Protein AF-A0A2E1I455-F1 (afdb_monomer_lite)

Foldseek 3Di:
DVVVLVVLLVVCCVVDLVPLAQEAEDADLLDNNVVSNLVSNCVSPVNRAYEYEPQFFDFADRQSLADDDVSHQAYEYFFQLVLVLCVPPRVDDSNRYHHDAHPVDADDALVVQFQEEEQDQDCPDLVLQLVLVLLVLVPADFQPAEHHDYDYDPVCPPPPSSVVSVVSVVVSCVVSVRNYDPPDDSQEYEYEEAGTRSNVVNQLNNRKYWYQYPDPPRRDHDCVSRVQWDWDDPTVRIIIIHGNDHSHRGHHHNDDPVCVVPPVVVSVDD

pLDDT: mean 92.88, std 6.18, range [45.78, 98.38]

Sequence (270 aa):
MYVYTQEIRNILYLLFQDIKIENLILNYEGIPFQHGIIKEVKKINYKTKVFCYLHCAGWPLQLDLIYRLNLIDKLIVSGKDQKNILKKFLNWPSKKISVIPSLRFQKSSIKDYGGFIFVPYEITSFKKYLNRFDIFLNTVANRSINNFKLRIHPLNKDSNKHKEFADELKKKIKFHKEKFSKKLKKNCSVIFGSATGVSIQTLEYGVKIYHIPDNENIDVFSDKIWPNINVKKNITGVYEYCVKKRGQMFKETSSKNNFEKYLLPLTSAH

Secondary structure (DSSP, 8-state):
-HHHHHHHHHHHHHHHTTS---EEEEE----HHHHHHHHHHHHH-TT-EEEEE--SPP-S--GGG----S--SEEEES-HHHHHHHHHHS---GGGEEE---SS-B---HHHHTTEEE--SS-S-HHHHHHHHHHHHHHSPTT-EEPPEEE--GGGTT-HHHHHHHHHHHHHHHHTGGGEESSS-S-EEEEESS--HHHHHHHHTT-EEEEE-S-TTTSS--TTT-TTEEEEEEETTEEEEEESSTTSS---BS-S-HHHHHTGGGTS--

Structure (mmCIF, N/CA/C/O backbone):
data_AF-A0A2E1I455-F1
#
_entry.id   AF-A0A2E1I455-F1
#
loop_
_atom_site.group_PDB
_atom_site.id
_atom_site.type_symbol
_atom_site.label_atom_id
_atom_site.label_alt_id
_atom_site.label_comp_id
_atom_site.label_asym_id
_atom_site.label_entity_id
_atom_site.label_seq_id
_atom_site.pdbx_PDB_ins_code
_atom_site.Cartn_x
_atom_site.Cartn_y
_atom_site.Cartn_z
_atom_site.occupancy
_atom_site.B_iso_or_equiv
_atom_site.auth_seq_id
_atom_site.auth_comp_id
_atom_site.auth_asym_id
_atom_site.auth_atom_id
_atom_site.pdbx_PDB_model_num
ATOM 1 N N . MET A 1 1 ? 6.994 9.869 20.147 1.00 61.06 1 MET A N 1
ATOM 2 C CA . MET A 1 1 ? 5.700 9.214 19.823 1.00 61.06 1 MET A CA 1
ATOM 3 C C . MET A 1 1 ? 4.818 8.983 21.058 1.00 61.06 1 MET A C 1
ATOM 5 O O . MET A 1 1 ? 3.622 9.241 20.974 1.00 61.06 1 MET A O 1
ATOM 9 N N . TYR A 1 2 ? 5.374 8.554 22.204 1.00 70.31 2 TYR A N 1
ATOM 10 C CA . TYR A 1 2 ? 4.614 8.413 23.461 1.00 70.31 2 TYR A CA 1
ATOM 11 C C . TYR A 1 2 ? 4.066 9.751 23.988 1.00 70.31 2 TYR A C 1
ATOM 13 O O . TYR A 1 2 ? 2.877 9.837 24.271 1.00 70.31 2 TYR A O 1
ATOM 21 N N . VAL A 1 3 ? 4.897 10.804 24.003 1.00 80.06 3 VAL A N 1
ATOM 22 C CA . VAL A 1 3 ? 4.506 12.165 24.430 1.00 80.06 3 VAL A CA 1
ATOM 23 C C . VAL A 1 3 ? 3.286 12.663 23.651 1.00 80.06 3 VAL A C 1
ATOM 25 O O . VAL A 1 3 ? 2.247 12.914 24.246 1.00 80.06 3 VAL A O 1
ATOM 28 N N . TYR A 1 4 ? 3.353 12.636 22.317 1.00 84.44 4 TYR A N 1
ATOM 29 C CA . TYR A 1 4 ? 2.231 13.029 21.458 1.00 84.44 4 TYR A CA 1
ATOM 30 C C . TYR A 1 4 ? 0.955 12.207 21.705 1.00 84.44 4 TYR A C 1
ATOM 32 O O . TYR A 1 4 ? -0.152 12.733 21.710 1.00 84.44 4 TYR A O 1
ATOM 40 N N . THR A 1 5 ? 1.090 10.897 21.943 1.00 88.19 5 THR A N 1
ATOM 41 C CA . THR A 1 5 ? -0.071 10.050 22.266 1.00 88.19 5 THR A CA 1
ATOM 42 C C . THR A 1 5 ? -0.706 10.467 23.592 1.00 88.19 5 THR A C 1
ATOM 44 O O . THR A 1 5 ? -1.930 10.478 23.700 1.00 88.19 5 THR A O 1
ATOM 47 N N . GLN A 1 6 ? 0.105 10.812 24.594 1.00 89.50 6 GLN A N 1
ATOM 48 C CA . GLN A 1 6 ? -0.387 11.261 25.891 1.00 89.50 6 GLN A CA 1
ATOM 49 C C . GLN A 1 6 ? -1.051 12.639 25.802 1.00 89.50 6 GLN A C 1
ATOM 51 O O . GLN A 1 6 ? -2.130 12.823 26.357 1.00 89.50 6 GLN A O 1
ATOM 56 N N . GLU A 1 7 ? -0.462 13.571 25.055 1.00 90.56 7 GLU A N 1
ATOM 57 C CA . GLU A 1 7 ? -1.033 14.899 24.808 1.00 90.56 7 GLU A CA 1
ATOM 58 C C . GLU A 1 7 ? -2.399 14.805 24.123 1.00 90.56 7 GLU A C 1
ATOM 60 O O . GLU A 1 7 ? -3.373 15.368 24.615 1.00 90.56 7 GLU A O 1
ATOM 65 N N . ILE A 1 8 ? -2.510 14.016 23.047 1.00 90.19 8 ILE A N 1
ATOM 66 C CA . ILE A 1 8 ? -3.782 13.810 22.341 1.00 90.19 8 ILE A CA 1
ATOM 67 C C . ILE A 1 8 ? -4.841 13.189 23.258 1.00 90.19 8 ILE A C 1
ATOM 69 O O . ILE A 1 8 ? -6.003 13.590 23.210 1.00 90.19 8 ILE A O 1
ATOM 73 N N . ARG A 1 9 ? -4.461 12.230 24.112 1.00 91.75 9 ARG A N 1
ATOM 74 C CA . ARG A 1 9 ? -5.389 11.640 25.091 1.00 91.75 9 ARG A CA 1
ATOM 75 C C . ARG A 1 9 ? -5.872 12.669 26.106 1.00 91.75 9 ARG A C 1
ATOM 77 O O . ARG A 1 9 ? -7.067 12.713 26.374 1.00 91.75 9 ARG A O 1
ATOM 84 N N . ASN A 1 10 ? -4.972 13.500 26.630 1.00 90.88 10 ASN A N 1
ATOM 85 C CA . ASN A 1 10 ? -5.326 14.552 27.580 1.00 90.88 10 ASN A CA 1
ATOM 86 C C . ASN A 1 10 ? -6.282 15.569 26.940 1.00 90.88 10 ASN A C 1
ATOM 88 O O . ASN A 1 10 ? -7.310 15.886 27.529 1.00 90.88 10 ASN A O 1
ATOM 92 N N . ILE A 1 11 ? -5.989 16.020 25.716 1.00 91.50 11 ILE A N 1
ATOM 93 C CA . ILE A 1 11 ? -6.854 16.942 24.965 1.00 91.50 11 ILE A CA 1
ATOM 94 C C . ILE A 1 11 ? -8.238 16.321 24.743 1.00 91.50 11 ILE A C 1
ATOM 96 O O . ILE A 1 11 ? -9.247 16.962 25.015 1.00 91.50 11 ILE A O 1
ATOM 100 N N . LEU A 1 12 ? -8.304 15.064 24.294 1.00 91.25 12 LEU A N 1
ATOM 101 C CA . LEU A 1 12 ? -9.581 14.376 24.089 1.00 91.25 12 LEU A CA 1
ATOM 102 C C . LEU A 1 12 ? -10.389 14.239 25.374 1.00 91.25 12 LEU A C 1
ATOM 104 O O . LEU A 1 12 ? -11.594 14.460 25.353 1.00 91.25 12 LEU A O 1
ATOM 108 N N . TYR A 1 13 ? -9.740 13.878 26.478 1.00 91.00 13 TYR A N 1
ATOM 109 C CA . TYR A 1 13 ? -10.414 13.777 27.763 1.00 91.00 13 TYR A CA 1
ATOM 110 C C . TYR A 1 13 ? -10.998 15.132 28.176 1.00 91.00 13 TYR A C 1
ATOM 112 O O . TYR A 1 13 ? -12.189 15.218 28.439 1.00 91.00 13 TYR A O 1
ATOM 120 N N . LEU A 1 14 ? -10.205 16.205 28.138 1.00 93.12 14 LEU A N 1
ATOM 121 C CA . LEU A 1 14 ? -10.671 17.543 28.515 1.00 93.12 14 LEU A CA 1
ATOM 122 C C . LEU A 1 14 ? -11.835 18.037 27.646 1.00 93.12 14 LEU A C 1
ATOM 124 O O . LEU A 1 14 ? -12.753 18.664 28.162 1.00 93.12 14 LEU A O 1
ATOM 128 N N . LEU A 1 15 ? -11.809 17.747 26.342 1.00 91.50 15 LEU A N 1
ATOM 129 C CA . LEU A 1 15 ? -12.847 18.191 25.409 1.00 91.50 15 LEU A CA 1
ATOM 130 C C . LEU A 1 15 ? -14.135 17.362 25.480 1.00 91.50 15 LEU A C 1
ATOM 132 O O . LEU A 1 15 ? -15.203 17.885 25.175 1.00 91.50 15 LEU A O 1
ATOM 136 N N . PHE A 1 16 ? -14.042 16.074 25.823 1.00 90.00 16 PHE A N 1
ATOM 137 C CA . PHE A 1 16 ? -15.151 15.129 25.655 1.00 90.00 16 PHE A CA 1
ATOM 138 C C . PHE A 1 16 ? -15.522 14.343 26.918 1.00 90.00 16 PHE A C 1
ATOM 140 O O . PHE A 1 16 ? -16.394 13.484 26.827 1.00 90.00 16 PHE A O 1
ATOM 147 N N . GLN A 1 17 ? -14.916 14.605 28.084 1.00 91.19 17 GLN A N 1
ATOM 148 C CA . GLN A 1 17 ? -15.218 13.877 29.331 1.00 91.19 17 GLN A CA 1
ATOM 149 C C . GLN A 1 17 ? -16.707 13.908 29.702 1.00 91.19 17 GLN A C 1
ATOM 151 O O . GLN A 1 17 ? -17.233 12.900 30.165 1.00 91.19 17 GLN A O 1
ATOM 156 N N . ASP A 1 18 ? -17.392 15.017 29.415 1.00 91.94 18 ASP A N 1
ATOM 157 C CA . ASP A 1 18 ? -18.812 15.206 29.729 1.00 91.94 18 ASP A CA 1
ATOM 158 C C . A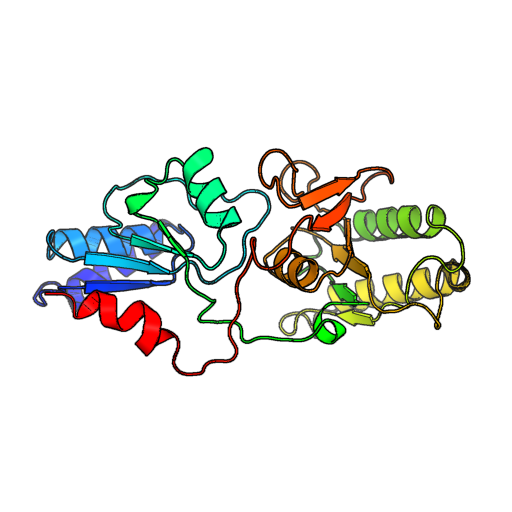SP A 1 18 ? -19.735 14.862 28.545 1.00 91.94 18 ASP A C 1
ATOM 160 O O . ASP A 1 18 ? -20.958 14.976 28.636 1.00 91.94 18 ASP A O 1
ATOM 164 N N . ILE A 1 19 ? -19.168 14.423 27.413 1.00 90.88 19 ILE A N 1
ATOM 165 C CA . ILE A 1 19 ? -19.917 14.059 26.209 1.00 90.88 19 ILE A CA 1
ATOM 166 C C . ILE A 1 19 ? -19.953 12.541 26.074 1.00 90.88 19 ILE A C 1
ATOM 168 O O . ILE A 1 19 ? -18.945 11.865 25.852 1.00 90.88 19 ILE A O 1
ATOM 172 N N . LYS A 1 20 ? -21.164 11.986 26.094 1.00 89.19 20 LYS A N 1
ATOM 173 C CA . LYS A 1 20 ? -21.379 10.572 25.794 1.00 89.19 20 LYS A CA 1
ATOM 174 C C . LYS A 1 20 ? -21.268 10.322 24.288 1.00 89.19 20 LYS A C 1
ATOM 176 O O . LYS A 1 20 ? -22.249 10.384 23.555 1.00 89.19 20 LYS A O 1
ATOM 181 N N . ILE A 1 21 ? -20.065 9.991 23.832 1.00 91.75 21 ILE A N 1
ATOM 182 C CA . ILE A 1 21 ? -19.825 9.563 22.450 1.00 91.75 21 ILE A CA 1
ATOM 183 C C . ILE A 1 21 ? -20.469 8.184 22.248 1.00 91.75 21 ILE A C 1
ATOM 185 O O . ILE A 1 21 ? -20.144 7.235 22.955 1.00 91.75 21 ILE A O 1
ATOM 189 N N . GLU A 1 22 ? -21.397 8.048 21.302 1.00 93.75 22 GLU A N 1
ATOM 190 C CA . GLU A 1 22 ? -22.027 6.752 20.995 1.00 93.75 22 GLU A CA 1
ATOM 191 C C . GLU A 1 22 ? -21.267 5.981 19.918 1.00 93.75 22 GLU A C 1
ATOM 193 O O . GLU A 1 22 ? -21.122 4.761 19.999 1.00 93.75 22 GLU A O 1
ATOM 198 N N . ASN A 1 23 ? -20.723 6.704 18.938 1.00 95.25 23 ASN A N 1
ATOM 199 C CA . ASN A 1 23 ? -20.006 6.150 17.802 1.00 95.25 23 ASN A CA 1
ATOM 200 C C . ASN A 1 23 ? -18.727 6.952 17.539 1.00 95.25 23 ASN A C 1
ATOM 202 O O . ASN A 1 23 ? -18.754 8.178 17.483 1.00 95.25 23 ASN A O 1
ATOM 206 N N . LEU A 1 24 ? -17.617 6.253 17.316 1.00 95.00 24 LEU A N 1
ATOM 207 C CA . LEU A 1 24 ? -16.344 6.814 16.878 1.00 95.00 24 LEU A CA 1
ATOM 208 C C . LEU A 1 24 ? -15.991 6.232 15.509 1.00 95.00 24 LEU A C 1
ATOM 210 O O . LEU A 1 24 ? -15.763 5.027 15.386 1.00 95.00 24 LEU A O 1
ATOM 214 N N . ILE A 1 25 ? -15.889 7.093 14.497 1.00 95.62 25 ILE A N 1
ATOM 215 C CA . ILE A 1 25 ? -15.331 6.745 13.186 1.00 95.62 25 ILE A CA 1
ATOM 216 C C . ILE A 1 25 ? -13.953 7.391 13.065 1.00 95.62 25 ILE A C 1
ATOM 218 O O . ILE A 1 25 ? -13.814 8.592 13.283 1.00 95.62 25 ILE A O 1
ATOM 222 N N . LEU A 1 26 ? -12.937 6.616 12.682 1.00 93.94 26 LEU A N 1
ATOM 223 C CA . LEU A 1 26 ? -11.594 7.144 12.445 1.00 93.94 26 LEU A CA 1
ATOM 224 C C . LEU A 1 26 ? -10.929 6.535 11.212 1.00 93.94 26 LEU A C 1
ATOM 226 O O . LEU A 1 26 ? -11.079 5.344 10.932 1.00 93.94 26 LEU A O 1
ATOM 230 N N . ASN A 1 27 ? -10.113 7.337 10.525 1.00 93.69 27 ASN A N 1
ATOM 231 C CA . ASN A 1 27 ? -9.069 6.791 9.662 1.00 93.69 27 ASN A CA 1
ATOM 232 C C . ASN A 1 27 ? -8.071 6.026 10.538 1.00 93.69 27 ASN A C 1
ATOM 234 O O . ASN A 1 27 ? -7.637 6.540 11.569 1.00 93.69 27 ASN A O 1
ATOM 238 N N . TYR A 1 28 ? -7.723 4.807 10.136 1.00 94.00 28 TYR A N 1
ATOM 239 C CA . TYR A 1 28 ? -6.949 3.886 10.958 1.00 94.00 28 TYR A CA 1
ATOM 240 C C . TYR A 1 28 ? -5.799 3.259 10.176 1.00 94.00 28 TYR A C 1
ATOM 242 O O . TYR A 1 28 ? -6.018 2.611 9.158 1.00 94.00 28 TYR A O 1
ATOM 250 N N . GLU A 1 29 ? -4.590 3.413 10.704 1.00 92.12 29 GLU A N 1
ATOM 251 C CA . GLU A 1 29 ? -3.346 2.815 10.204 1.00 92.12 29 GLU A CA 1
ATOM 252 C C . GLU A 1 29 ? -2.603 2.033 11.299 1.00 92.12 29 GLU A C 1
ATOM 254 O O . GLU A 1 29 ? -1.519 1.516 11.061 1.00 92.12 29 GLU A O 1
ATOM 259 N N . GLY A 1 30 ? -3.185 1.911 12.500 1.00 90.81 30 GLY A N 1
ATOM 260 C CA . GLY A 1 30 ? -2.570 1.179 13.615 1.00 90.81 30 GLY A CA 1
ATOM 261 C C . GLY A 1 30 ? -1.464 1.948 14.340 1.00 90.81 30 GLY A C 1
ATOM 262 O O . GLY A 1 30 ? -0.684 1.368 15.092 1.00 90.81 30 GLY A O 1
ATOM 263 N N . ILE A 1 31 ? -1.394 3.266 14.146 1.00 91.00 31 ILE A N 1
ATOM 264 C CA . ILE A 1 31 ? -0.388 4.113 14.794 1.00 91.00 31 ILE A CA 1
ATOM 265 C C . ILE A 1 31 ? -0.757 4.420 16.259 1.00 91.00 31 ILE A C 1
ATOM 267 O O . ILE A 1 31 ? -1.944 4.495 16.600 1.00 91.00 31 ILE A O 1
ATOM 271 N N . PRO A 1 32 ? 0.228 4.633 17.157 1.00 90.50 32 PRO A N 1
ATOM 272 C CA . PRO A 1 32 ? -0.019 4.679 18.602 1.00 90.50 32 PRO A CA 1
ATOM 273 C C . PRO A 1 32 ? -1.051 5.701 19.076 1.00 90.50 32 PRO A C 1
ATOM 275 O O . PRO A 1 32 ? -1.853 5.377 19.953 1.00 90.50 32 PRO A O 1
ATOM 278 N N . PHE A 1 33 ? -1.099 6.900 18.486 1.00 90.88 33 PHE A N 1
ATOM 279 C CA . PHE A 1 33 ? -2.070 7.897 18.930 1.00 90.88 33 PHE A CA 1
ATOM 280 C C . PHE A 1 33 ? -3.507 7.458 18.630 1.00 90.88 33 PHE A C 1
ATOM 282 O O . PHE A 1 33 ? -4.358 7.633 19.489 1.00 90.88 33 PHE A O 1
ATOM 289 N N . GLN A 1 34 ? -3.780 6.796 17.497 1.00 93.00 34 GLN A N 1
ATOM 290 C CA . GLN A 1 34 ? -5.119 6.277 17.176 1.00 93.00 34 GLN A C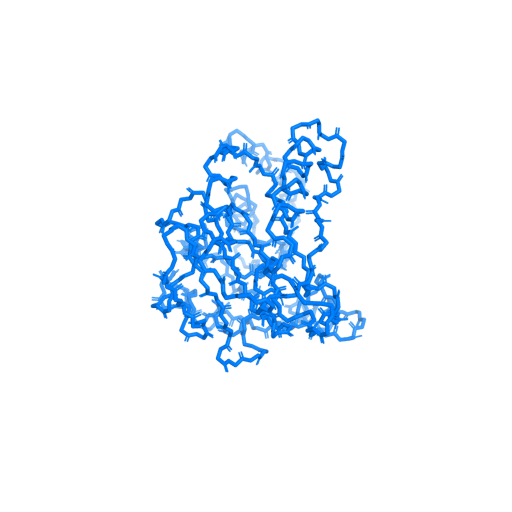A 1
ATOM 291 C C . GLN A 1 34 ? -5.575 5.251 18.218 1.00 93.00 34 GLN A C 1
ATOM 293 O O . GLN A 1 34 ? -6.727 5.261 18.647 1.00 93.00 34 GLN A O 1
ATOM 298 N N . HIS A 1 35 ? -4.659 4.401 18.689 1.00 91.62 35 HIS A N 1
ATOM 299 C CA . HIS A 1 35 ? -4.937 3.509 19.813 1.00 91.62 35 HIS A CA 1
ATOM 300 C C . HIS A 1 35 ? -5.213 4.271 21.112 1.00 91.62 35 HIS A C 1
ATOM 302 O O . HIS A 1 35 ? -6.084 3.857 21.876 1.00 91.62 35 HIS A O 1
ATOM 308 N N . GLY A 1 36 ? -4.501 5.373 21.357 1.00 92.06 36 GLY A N 1
ATOM 309 C CA . GLY A 1 36 ? -4.761 6.283 22.472 1.00 92.06 36 GLY A CA 1
ATOM 310 C C . GLY A 1 36 ? -6.167 6.881 22.424 1.00 92.06 36 GLY A C 1
ATOM 311 O O . GLY A 1 36 ? -6.888 6.783 23.412 1.00 92.06 36 GLY A O 1
ATOM 312 N N . ILE A 1 37 ? -6.583 7.401 21.264 1.00 93.62 37 ILE A N 1
ATOM 313 C CA . ILE A 1 37 ? -7.934 7.940 21.027 1.00 93.62 37 ILE A CA 1
ATOM 314 C C . ILE A 1 37 ? -8.995 6.885 21.360 1.00 93.62 37 ILE A C 1
ATOM 316 O O . ILE A 1 37 ? -9.897 7.135 22.155 1.00 93.62 37 ILE A O 1
ATOM 320 N N . ILE A 1 38 ? -8.864 5.679 20.792 1.00 94.62 38 ILE A N 1
ATOM 321 C CA . ILE A 1 38 ? -9.825 4.586 21.000 1.00 94.62 38 ILE A CA 1
ATOM 322 C C . ILE A 1 38 ? -9.932 4.220 22.485 1.00 94.62 38 ILE A C 1
ATOM 324 O O . ILE A 1 38 ? -11.036 4.008 22.988 1.00 94.62 38 ILE A O 1
ATOM 328 N N . LYS A 1 39 ? -8.796 4.134 23.188 1.00 92.69 39 LYS A N 1
ATOM 329 C CA . LYS A 1 39 ? -8.772 3.828 24.623 1.00 92.69 39 LYS A CA 1
ATOM 330 C C . LYS A 1 39 ? -9.475 4.906 25.440 1.00 92.69 39 LYS A C 1
ATOM 332 O O . LYS A 1 39 ? -10.261 4.556 26.312 1.00 92.69 39 LYS A O 1
ATOM 337 N N . GLU A 1 40 ? -9.224 6.179 25.150 1.00 93.25 40 GLU A N 1
ATOM 338 C CA . GLU A 1 40 ? -9.791 7.270 25.946 1.00 93.25 40 GLU A CA 1
ATOM 339 C C . GLU A 1 40 ? -11.294 7.419 25.726 1.00 93.25 40 GLU A C 1
ATOM 341 O O . GLU A 1 40 ? -12.050 7.515 26.688 1.00 93.25 40 GLU A O 1
ATOM 346 N N . VAL A 1 41 ? -11.760 7.293 24.483 1.00 94.06 41 VAL A N 1
ATOM 347 C CA . VAL A 1 41 ? -13.199 7.301 24.186 1.00 94.06 41 VAL A CA 1
ATOM 348 C C . VAL A 1 41 ? -13.914 6.116 24.848 1.00 94.06 41 VAL A C 1
ATOM 350 O O . VAL A 1 41 ? -14.980 6.284 25.436 1.00 94.06 41 VAL A O 1
ATOM 353 N N . LYS A 1 42 ? -13.314 4.916 24.832 1.00 93.25 42 LYS A N 1
ATOM 354 C CA . LYS A 1 42 ? -13.859 3.744 25.544 1.00 93.25 42 LYS A CA 1
ATOM 355 C C . LYS A 1 42 ? -13.794 3.888 27.071 1.00 93.25 42 LYS A C 1
ATOM 357 O O . LYS A 1 42 ? -14.578 3.238 27.753 1.00 93.25 42 LYS A O 1
ATOM 362 N N . LYS A 1 43 ? -12.886 4.707 27.611 1.00 92.00 43 LYS A N 1
ATOM 363 C CA . LYS A 1 43 ? -12.825 5.026 29.045 1.00 92.00 43 LYS A CA 1
ATOM 364 C C . LYS A 1 43 ? -13.968 5.957 29.453 1.00 92.00 43 LYS A C 1
ATOM 366 O O . LYS A 1 43 ? -14.598 5.699 30.469 1.00 92.00 43 LYS A O 1
ATOM 371 N N . ILE A 1 44 ? -14.250 6.984 28.647 1.00 91.50 44 ILE A N 1
ATOM 372 C CA . ILE A 1 44 ? -15.382 7.907 28.852 1.00 91.50 44 ILE A CA 1
ATOM 373 C C . ILE A 1 44 ? -16.709 7.147 28.728 1.00 91.50 44 ILE A C 1
ATOM 375 O O . ILE A 1 44 ? -17.571 7.228 29.596 1.00 91.50 44 ILE A O 1
ATOM 379 N N . ASN A 1 45 ? -16.861 6.346 27.669 1.00 93.25 45 ASN A N 1
ATOM 380 C CA . ASN A 1 45 ? -18.026 5.493 27.476 1.00 93.25 45 ASN A CA 1
ATOM 381 C C . ASN A 1 45 ? -17.630 4.148 26.851 1.00 93.25 45 ASN A C 1
ATOM 383 O O . ASN A 1 45 ? -17.414 4.036 25.641 1.00 93.25 45 ASN A O 1
ATOM 387 N N . TYR A 1 46 ? -17.623 3.082 27.654 1.00 92.81 46 TYR A N 1
ATOM 388 C CA . TYR A 1 46 ? -17.243 1.741 27.190 1.00 92.81 46 TYR A CA 1
ATOM 389 C C . TYR A 1 46 ? -18.184 1.178 26.113 1.00 92.81 46 TYR A C 1
ATOM 391 O O . TYR A 1 46 ? -17.771 0.329 25.313 1.00 92.81 46 TYR A O 1
ATOM 399 N N . LYS A 1 47 ? -19.437 1.661 26.064 1.00 94.56 47 LYS A N 1
ATOM 400 C CA . LYS A 1 47 ? -20.440 1.245 25.074 1.00 94.56 47 LYS A CA 1
ATOM 401 C C . LYS A 1 47 ? -20.209 1.863 23.694 1.00 94.56 47 LYS A C 1
ATOM 403 O O . LYS A 1 47 ? -20.779 1.347 22.735 1.00 94.56 47 LYS A O 1
ATOM 408 N N . THR A 1 48 ? -19.371 2.903 23.582 1.00 95.31 48 THR A N 1
ATOM 409 C CA . THR A 1 48 ? -19.066 3.579 22.309 1.00 95.31 48 THR A CA 1
ATOM 410 C C . THR A 1 48 ? -18.690 2.569 21.236 1.00 95.31 48 THR A C 1
ATOM 412 O O . THR A 1 48 ? -17.769 1.785 21.456 1.00 95.31 48 THR A O 1
ATOM 415 N N . LYS A 1 49 ? -19.330 2.575 20.068 1.00 96.56 49 LYS A N 1
ATOM 416 C CA . LYS A 1 49 ? -18.922 1.724 18.944 1.00 96.56 49 LYS A CA 1
ATOM 417 C C . LYS A 1 49 ? -17.761 2.349 18.188 1.00 96.56 49 LYS A C 1
ATOM 419 O O . LYS A 1 49 ? -17.782 3.534 17.886 1.00 96.56 49 LYS A O 1
ATOM 424 N N . VAL A 1 50 ? -16.740 1.553 17.877 1.00 96.81 50 VAL A N 1
ATOM 425 C CA . VAL A 1 50 ? -15.521 2.032 17.208 1.00 96.81 50 VAL A CA 1
ATOM 426 C C . VAL A 1 50 ? -15.397 1.420 15.819 1.00 96.81 50 VAL A C 1
ATOM 428 O O . VAL A 1 50 ? -15.171 0.213 15.663 1.00 96.81 50 VAL A O 1
ATOM 431 N N . PHE A 1 51 ? -15.497 2.278 14.809 1.00 97.00 51 PHE A N 1
ATOM 432 C CA . PHE A 1 51 ? -15.390 1.943 13.398 1.00 97.00 51 PHE A CA 1
ATOM 433 C C . PHE A 1 51 ? -14.102 2.536 12.813 1.00 97.00 51 PHE A C 1
ATOM 435 O O . PHE A 1 51 ? -13.957 3.743 12.632 1.00 97.00 51 PHE A O 1
ATOM 442 N N . CYS A 1 52 ? -13.151 1.666 12.497 1.00 96.69 52 CYS A N 1
ATOM 443 C CA . CYS A 1 52 ? -11.874 2.039 11.904 1.00 96.69 52 CYS A CA 1
ATOM 444 C C . CYS A 1 52 ? -11.936 1.876 10.385 1.00 96.69 52 CYS A C 1
ATOM 446 O O . CYS A 1 52 ? -12.228 0.783 9.904 1.00 96.69 52 CYS A O 1
ATOM 448 N N . TYR A 1 53 ? -11.599 2.913 9.624 1.00 96.88 53 TYR A N 1
ATOM 449 C CA . TYR A 1 53 ? -11.469 2.852 8.170 1.00 96.88 53 TYR A CA 1
ATOM 450 C C . TYR A 1 53 ? -9.994 2.899 7.753 1.00 96.88 53 TYR A C 1
ATOM 452 O O . TYR A 1 53 ? -9.309 3.906 7.933 1.00 96.88 53 TYR A O 1
ATOM 460 N N . LEU A 1 54 ? -9.497 1.801 7.182 1.00 95.38 54 LEU A N 1
ATOM 461 C CA . LEU A 1 54 ? -8.175 1.737 6.564 1.00 95.38 54 LEU A CA 1
ATOM 462 C C . LEU A 1 54 ? -8.294 2.208 5.117 1.00 95.38 54 LEU A C 1
ATOM 464 O O . LEU A 1 54 ? -8.808 1.504 4.243 1.00 95.38 54 LEU A O 1
ATOM 468 N N . HIS A 1 55 ? -7.838 3.431 4.881 1.00 89.62 55 HIS A N 1
ATOM 469 C CA . HIS A 1 55 ? -8.125 4.142 3.643 1.00 89.62 55 HIS A CA 1
ATOM 470 C C . HIS A 1 55 ? -7.195 3.781 2.475 1.00 89.62 55 HIS A C 1
ATOM 472 O O . HIS A 1 55 ? -7.516 4.074 1.320 1.00 89.62 55 HIS A O 1
ATOM 478 N N . CYS A 1 56 ? -6.028 3.203 2.759 1.00 88.94 56 CYS A N 1
ATOM 479 C CA . CYS A 1 56 ? -5.006 2.876 1.774 1.00 88.94 56 CYS A CA 1
ATOM 480 C C . CYS A 1 56 ? -5.110 1.419 1.301 1.00 88.94 56 CYS A C 1
ATOM 482 O O . CYS A 1 56 ? -5.606 0.531 2.000 1.00 88.94 56 CYS A O 1
ATOM 484 N N . ALA A 1 57 ? -4.636 1.174 0.079 1.00 92.25 57 ALA A N 1
ATOM 485 C CA . ALA A 1 57 ? -4.445 -0.184 -0.407 1.00 92.25 57 ALA A CA 1
ATOM 486 C C . ALA A 1 57 ? -3.337 -0.889 0.394 1.00 92.25 57 ALA A C 1
ATOM 488 O O . ALA A 1 57 ? -2.496 -0.239 1.017 1.00 92.25 57 ALA A O 1
ATOM 489 N N . GLY A 1 58 ? -3.341 -2.221 0.379 1.00 91.62 58 GLY A N 1
ATOM 490 C CA . GLY A 1 58 ? -2.350 -3.007 1.109 1.00 91.62 58 GLY A CA 1
ATOM 491 C C . GLY A 1 58 ? -0.911 -2.740 0.671 1.00 91.62 58 GLY A C 1
ATOM 492 O O . GLY A 1 58 ? -0.645 -2.357 -0.465 1.00 91.62 58 GLY A O 1
ATOM 493 N N . TRP A 1 59 ? 0.016 -2.976 1.587 1.00 94.06 59 TRP A N 1
ATOM 494 C CA . TRP A 1 59 ? 1.456 -2.985 1.341 1.00 94.06 59 TRP A CA 1
ATOM 495 C C . TRP A 1 59 ? 2.018 -4.353 1.759 1.00 94.06 59 TRP A C 1
ATOM 497 O O . TRP A 1 59 ? 1.308 -5.108 2.431 1.00 94.06 59 TRP A O 1
ATOM 507 N N . PRO A 1 60 ? 3.239 -4.724 1.338 1.00 94.94 60 PRO A N 1
ATOM 508 C CA . PRO A 1 60 ? 3.770 -6.074 1.493 1.00 94.94 60 PRO A CA 1
ATOM 509 C C . PRO A 1 60 ? 3.583 -6.685 2.876 1.00 94.94 60 PRO A C 1
ATOM 511 O O . PRO A 1 60 ? 3.043 -7.789 2.987 1.00 94.94 60 PRO A O 1
ATOM 514 N N . LEU A 1 61 ? 3.966 -5.939 3.913 1.00 93.88 61 LEU A N 1
ATOM 515 C CA . LEU A 1 61 ? 3.967 -6.392 5.292 1.00 93.88 61 LEU A CA 1
ATOM 516 C C . LEU A 1 61 ? 3.272 -5.369 6.204 1.00 93.88 61 LEU A C 1
ATOM 518 O O . LEU A 1 61 ? 3.813 -4.307 6.485 1.00 93.88 61 LEU A O 1
ATOM 522 N N . GLN A 1 62 ? 2.075 -5.705 6.691 1.00 92.94 62 GLN A N 1
ATOM 523 C CA . GLN A 1 62 ? 1.196 -4.779 7.421 1.00 92.94 62 GLN A CA 1
ATOM 524 C C . GLN A 1 62 ? 1.204 -4.998 8.950 1.00 92.94 62 GLN A C 1
ATOM 526 O O . GLN A 1 62 ? 0.142 -5.120 9.562 1.00 92.94 62 GLN A O 1
ATOM 531 N N . LEU A 1 63 ? 2.384 -5.095 9.582 1.00 92.69 63 LEU A N 1
ATOM 532 C CA . LEU A 1 63 ? 2.497 -5.435 11.019 1.00 92.69 63 LEU A CA 1
ATOM 533 C C . LEU A 1 63 ? 1.899 -4.382 11.962 1.00 92.69 63 LEU A C 1
ATOM 535 O O . LEU A 1 63 ? 1.483 -4.720 13.074 1.00 92.69 63 LEU A O 1
ATOM 539 N N . ASP A 1 64 ? 1.783 -3.133 11.518 1.00 91.94 64 ASP A N 1
ATOM 540 C CA . ASP A 1 64 ? 1.104 -2.073 12.274 1.00 91.94 64 ASP A CA 1
ATOM 541 C C . ASP A 1 64 ? -0.379 -2.401 12.510 1.00 91.94 64 ASP A C 1
ATOM 543 O O . ASP A 1 64 ? -0.999 -1.937 13.464 1.00 91.94 64 ASP A O 1
ATOM 547 N N . LEU A 1 65 ? -0.946 -3.288 11.687 1.00 94.81 65 LEU A N 1
ATOM 548 C CA . LEU A 1 65 ? -2.341 -3.699 11.753 1.00 94.81 65 LEU A CA 1
ATOM 549 C C . LEU A 1 65 ? -2.567 -4.986 12.556 1.00 94.81 65 LEU A C 1
ATOM 551 O O . LEU A 1 65 ? -3.647 -5.560 12.449 1.00 94.81 65 LEU A O 1
ATOM 555 N N . ILE A 1 66 ? -1.609 -5.470 13.355 1.00 95.06 66 ILE A N 1
ATOM 556 C CA . ILE A 1 66 ? -1.845 -6.625 14.243 1.00 95.06 66 ILE A CA 1
ATOM 557 C C . ILE A 1 66 ? -3.036 -6.342 15.174 1.00 95.06 66 ILE A C 1
ATOM 559 O O . ILE A 1 66 ? -3.128 -5.282 15.796 1.00 95.06 66 ILE A O 1
ATOM 563 N N . TYR A 1 67 ? -3.948 -7.307 15.300 1.00 94.19 67 TYR A N 1
ATOM 564 C CA . TYR A 1 67 ? -5.084 -7.213 16.211 1.00 94.19 67 TYR A CA 1
ATOM 565 C C . TYR A 1 67 ? -4.629 -7.284 17.677 1.00 94.19 67 TYR A C 1
ATOM 567 O O . TYR A 1 67 ? -4.076 -8.293 18.106 1.00 94.19 67 TYR A O 1
ATOM 575 N N . ARG A 1 68 ? -4.855 -6.208 18.449 1.00 84.81 68 ARG A N 1
ATOM 576 C CA . ARG A 1 68 ? -4.330 -6.083 19.828 1.00 84.81 68 ARG A CA 1
ATOM 577 C C . ARG A 1 68 ? -5.378 -5.851 20.913 1.00 84.81 68 ARG A C 1
ATOM 579 O O . ARG A 1 68 ? -5.260 -6.420 21.986 1.00 84.81 68 ARG A O 1
ATOM 586 N N . LEU A 1 69 ? -6.368 -4.984 20.684 1.00 70.44 69 LEU A N 1
ATOM 587 C CA . LEU A 1 69 ? -7.099 -4.378 21.810 1.00 70.44 69 LEU A CA 1
ATOM 588 C C . LEU A 1 69 ? -8.549 -4.828 21.995 1.00 70.44 69 LEU A C 1
ATOM 590 O O . LEU A 1 69 ? -9.156 -4.435 22.974 1.00 70.44 69 LEU A O 1
ATOM 594 N N . ASN A 1 70 ? -9.152 -5.605 21.096 1.00 86.69 70 ASN A N 1
ATOM 595 C CA . ASN A 1 70 ? -10.598 -5.914 21.117 1.00 86.69 70 ASN A CA 1
ATOM 596 C C . ASN A 1 70 ? -11.557 -4.696 21.239 1.00 86.69 70 ASN A C 1
ATOM 598 O O . ASN A 1 70 ? -12.769 -4.880 21.197 1.00 86.69 70 ASN A O 1
ATOM 602 N N . LEU A 1 71 ? -11.035 -3.464 21.288 1.00 94.31 71 LEU A N 1
ATOM 603 C CA . LEU A 1 71 ? -11.774 -2.205 21.398 1.00 94.31 71 LEU A CA 1
ATOM 604 C C . LEU A 1 71 ? -12.344 -1.722 20.062 1.00 94.31 71 LEU A C 1
ATOM 606 O O . LEU A 1 71 ? -13.207 -0.854 20.056 1.00 94.31 71 LEU A O 1
ATOM 610 N N . ILE A 1 72 ? -11.854 -2.263 18.945 1.00 95.81 72 ILE A N 1
ATOM 611 C CA . ILE A 1 72 ? -12.359 -1.952 17.607 1.00 95.81 72 ILE A CA 1
ATOM 612 C C . ILE A 1 72 ? -13.530 -2.888 17.320 1.00 95.81 72 ILE A C 1
ATOM 614 O O . ILE A 1 72 ? -13.358 -4.113 17.316 1.00 95.81 72 ILE A O 1
ATOM 618 N N . ASP A 1 73 ? -14.710 -2.318 17.087 1.00 96.12 73 ASP A N 1
ATOM 619 C CA . ASP A 1 73 ? -15.929 -3.058 16.764 1.00 96.12 73 ASP A CA 1
ATOM 620 C C . ASP A 1 73 ? -15.914 -3.507 15.297 1.00 96.12 73 ASP A C 1
ATOM 622 O O . ASP A 1 73 ? -16.191 -4.675 15.003 1.00 96.12 73 ASP A O 1
ATOM 626 N N . LYS A 1 74 ? -15.506 -2.619 14.378 1.00 96.69 74 LYS A N 1
ATOM 627 C CA . LYS A 1 74 ? -15.341 -2.952 12.957 1.00 96.69 74 LYS A CA 1
ATOM 628 C C . LYS A 1 74 ? -14.121 -2.265 12.347 1.00 96.69 74 LYS A C 1
ATOM 630 O O . LYS A 1 74 ? -13.940 -1.064 12.500 1.00 96.69 74 LYS A O 1
ATOM 635 N N . LEU A 1 75 ? -13.315 -3.029 11.617 1.00 97.38 75 LEU A N 1
ATOM 636 C CA . LEU A 1 75 ? -12.300 -2.541 10.691 1.00 97.38 75 LEU A CA 1
ATOM 637 C C . LEU A 1 75 ? -12.847 -2.630 9.267 1.00 97.38 75 LEU A C 1
ATOM 639 O O . LEU A 1 75 ? -13.371 -3.658 8.838 1.00 97.38 75 LEU A O 1
ATOM 643 N N . ILE A 1 76 ? -12.726 -1.545 8.527 1.00 97.50 76 ILE A N 1
ATOM 644 C CA . ILE A 1 76 ? -13.293 -1.379 7.200 1.00 97.50 76 ILE A CA 1
ATOM 645 C C . ILE A 1 76 ? -12.130 -1.179 6.240 1.00 97.50 76 ILE A C 1
ATOM 647 O O . ILE A 1 76 ? -11.317 -0.277 6.422 1.00 97.50 76 ILE A O 1
ATOM 651 N N . VAL A 1 77 ? -12.040 -2.052 5.242 1.00 97.25 77 VAL A N 1
ATOM 652 C CA . VAL A 1 77 ? -10.949 -2.086 4.263 1.00 97.25 77 VAL A CA 1
ATOM 653 C C . VAL A 1 77 ? -11.496 -2.046 2.842 1.00 97.25 77 VAL A C 1
ATOM 655 O O . VAL A 1 77 ? -12.678 -2.308 2.614 1.00 97.25 77 VAL A O 1
ATOM 658 N N . SER A 1 78 ? -10.622 -1.773 1.872 1.00 96.19 78 SER A N 1
ATOM 659 C CA . SER A 1 78 ? -11.020 -1.650 0.462 1.00 96.19 78 SER A CA 1
ATOM 660 C C . SER A 1 78 ? -10.747 -2.898 -0.389 1.00 96.19 78 SER A C 1
ATOM 662 O O . SER A 1 78 ? -11.062 -2.920 -1.576 1.00 96.19 78 SER A O 1
ATOM 664 N N . GLY A 1 79 ? -10.174 -3.957 0.191 1.00 95.81 79 GLY A N 1
ATOM 665 C CA . GLY A 1 79 ? -9.768 -5.171 -0.525 1.00 95.81 79 GLY A CA 1
ATOM 666 C C . GLY A 1 79 ? -10.229 -6.457 0.152 1.00 95.81 79 GLY A C 1
ATOM 667 O O . GLY A 1 79 ? -10.108 -6.613 1.368 1.00 95.81 79 GLY A O 1
ATOM 668 N N . LYS A 1 80 ? -10.709 -7.425 -0.638 1.00 96.81 80 LYS A N 1
ATOM 669 C CA . LYS A 1 80 ? -10.999 -8.780 -0.145 1.00 96.81 80 LYS A CA 1
ATOM 670 C C . LYS A 1 80 ? -9.710 -9.516 0.222 1.00 96.81 80 LYS A C 1
ATOM 672 O O . LYS A 1 80 ? -9.673 -10.166 1.263 1.00 96.81 80 LYS A O 1
ATOM 677 N N . ASP A 1 81 ? -8.653 -9.357 -0.572 1.00 96.69 81 ASP A N 1
ATOM 678 C CA . ASP A 1 81 ? -7.349 -9.959 -0.269 1.00 96.69 81 ASP A CA 1
ATOM 679 C C . ASP A 1 81 ? -6.752 -9.365 1.008 1.00 96.69 81 ASP A C 1
ATOM 681 O O . ASP A 1 81 ? -6.314 -10.110 1.881 1.00 96.69 81 ASP A O 1
ATOM 685 N N . GLN A 1 82 ? -6.856 -8.044 1.189 1.00 95.94 82 GLN A N 1
ATOM 686 C CA . GLN A 1 82 ? -6.428 -7.376 2.420 1.00 95.94 82 GLN A CA 1
ATOM 687 C C . GLN A 1 82 ? -7.19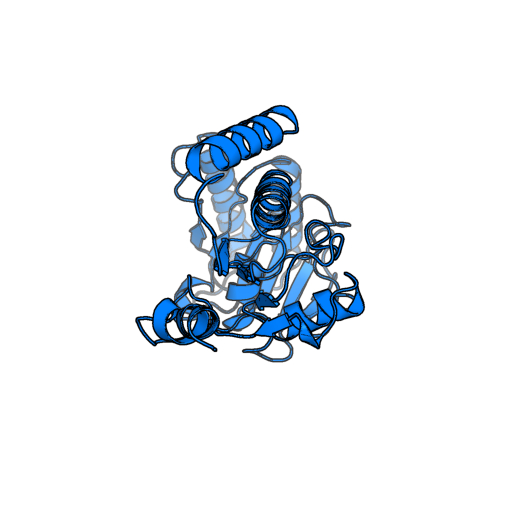8 -7.896 3.647 1.00 95.94 82 GLN A C 1
ATOM 689 O O . GLN A 1 82 ? -6.588 -8.218 4.665 1.00 95.94 82 GLN A O 1
ATOM 694 N N . LYS A 1 83 ? -8.526 -8.079 3.547 1.00 97.31 83 LYS A N 1
ATOM 695 C CA . LYS A 1 83 ? -9.325 -8.733 4.603 1.00 97.31 83 LYS A CA 1
ATOM 696 C C . LYS A 1 83 ? -8.819 -10.146 4.916 1.00 97.31 83 LYS A C 1
ATOM 698 O O . LYS A 1 83 ? -8.723 -10.513 6.087 1.00 97.31 83 LYS A O 1
ATOM 703 N N . ASN A 1 84 ? -8.515 -10.943 3.894 1.00 97.25 84 ASN A N 1
ATOM 704 C CA . ASN A 1 84 ? -8.032 -12.312 4.079 1.00 97.25 84 ASN A CA 1
ATOM 705 C C . ASN A 1 84 ? -6.668 -12.344 4.780 1.00 97.25 84 ASN A C 1
ATOM 707 O O . ASN A 1 84 ? -6.453 -13.191 5.643 1.00 97.25 84 ASN A O 1
ATOM 711 N N . ILE A 1 85 ? -5.783 -11.403 4.455 1.00 96.81 85 ILE A N 1
ATOM 712 C CA . ILE A 1 85 ? -4.462 -11.262 5.078 1.00 96.81 85 ILE A CA 1
ATOM 713 C C . ILE A 1 85 ? -4.588 -10.868 6.541 1.00 96.81 85 ILE A C 1
ATOM 715 O O . ILE A 1 85 ? -4.013 -11.533 7.400 1.00 96.81 85 ILE A O 1
ATOM 719 N N . LEU A 1 86 ? -5.400 -9.850 6.837 1.00 97.19 86 LEU A N 1
ATOM 720 C CA . LEU A 1 86 ? -5.656 -9.416 8.209 1.00 97.19 86 LEU A CA 1
ATOM 721 C C . LEU A 1 86 ? -6.180 -10.572 9.072 1.00 97.19 86 LEU A C 1
ATOM 723 O O . LEU A 1 86 ? -5.726 -10.768 10.198 1.00 97.19 86 LEU A O 1
ATOM 727 N N . LYS A 1 87 ? -7.099 -11.373 8.519 1.00 97.50 87 LYS A N 1
ATOM 728 C CA . LYS A 1 87 ? -7.635 -12.567 9.181 1.00 97.50 87 LYS A CA 1
ATOM 729 C C . LYS A 1 87 ? -6.563 -13.637 9.400 1.00 97.50 87 LYS A C 1
ATOM 731 O O . LYS A 1 87 ? -6.470 -14.185 10.491 1.00 97.50 87 LYS A O 1
ATOM 736 N N . LYS A 1 88 ? -5.813 -13.986 8.351 1.00 97.31 88 LYS A N 1
ATOM 737 C CA . LYS A 1 88 ? -4.911 -15.146 8.348 1.00 97.31 88 LYS A CA 1
ATOM 738 C C . LYS A 1 88 ? -3.610 -14.896 9.108 1.00 97.31 88 LYS A C 1
ATOM 740 O O . LYS A 1 88 ? -3.106 -15.819 9.733 1.00 97.31 88 LYS A O 1
ATOM 745 N N . PHE A 1 89 ? -3.063 -13.687 9.018 1.00 97.06 89 PHE A N 1
ATOM 746 C CA . PHE A 1 89 ? -1.707 -13.383 9.484 1.00 97.06 89 PHE A CA 1
ATOM 747 C C . PHE A 1 89 ? -1.652 -12.348 10.609 1.00 97.06 89 PHE A C 1
ATOM 749 O O . PHE A 1 89 ? -0.632 -12.251 11.279 1.00 97.06 89 PHE A O 1
ATOM 756 N N . LEU A 1 90 ? -2.717 -11.567 10.818 1.00 96.19 90 LEU A N 1
ATOM 757 C CA . LEU A 1 90 ? -2.729 -10.450 11.774 1.00 96.19 90 LEU A CA 1
ATOM 758 C C . LEU A 1 90 ? -3.823 -10.606 12.842 1.00 96.19 90 LEU A C 1
ATOM 760 O O . LEU A 1 90 ? -4.194 -9.637 13.504 1.00 96.19 90 LEU A O 1
ATOM 764 N N . ASN A 1 91 ? -4.321 -11.836 13.011 1.00 96.31 91 ASN A N 1
ATOM 765 C CA . ASN A 1 91 ? -5.263 -12.280 14.042 1.00 96.31 91 ASN A CA 1
ATOM 766 C C . ASN A 1 91 ? -6.597 -11.519 14.100 1.00 96.31 91 ASN A C 1
ATOM 768 O O . ASN A 1 91 ? -7.292 -11.552 15.117 1.00 96.31 91 ASN A O 1
ATOM 772 N N . TRP A 1 92 ? -7.002 -10.851 13.019 1.00 97.50 92 TRP A N 1
ATOM 773 C CA . TRP A 1 92 ? -8.287 -10.161 13.008 1.00 97.50 92 TRP A CA 1
ATOM 774 C C . TRP A 1 92 ? -9.469 -11.135 12.931 1.00 97.50 92 TRP A C 1
ATOM 776 O O . TRP A 1 92 ? -9.543 -11.959 12.012 1.00 97.50 92 TRP A O 1
ATOM 786 N N . PRO A 1 93 ? -10.485 -10.989 13.801 1.00 96.75 93 PRO A N 1
ATOM 787 C CA . PRO A 1 93 ? -11.722 -11.741 13.664 1.00 96.75 93 PRO A CA 1
ATOM 788 C C . PRO A 1 93 ? -12.440 -11.380 12.359 1.00 96.75 93 PRO A C 1
ATOM 790 O O . PRO A 1 93 ? -12.774 -10.221 12.118 1.00 96.75 93 PRO A O 1
ATOM 793 N N . SER A 1 94 ? -12.769 -12.381 11.538 1.00 96.06 94 SER A N 1
ATOM 794 C CA . SER A 1 94 ? -13.420 -12.170 10.230 1.00 96.06 94 SER A CA 1
ATOM 795 C C . SER A 1 94 ? -14.720 -11.357 10.317 1.00 96.06 94 SER A C 1
ATOM 797 O O . SER A 1 94 ? -15.006 -10.558 9.423 1.00 96.06 94 SER A O 1
ATOM 799 N N . LYS A 1 95 ? -15.488 -11.534 11.405 1.00 96.06 95 LYS A N 1
ATOM 800 C CA . LYS A 1 95 ? -16.735 -10.797 11.683 1.00 96.06 95 LYS A CA 1
ATOM 801 C C . LYS A 1 95 ? -16.521 -9.302 11.939 1.00 96.06 95 LYS A C 1
ATOM 803 O O . LYS A 1 95 ? -17.430 -8.511 11.718 1.00 96.06 95 LYS A O 1
ATOM 808 N N . LYS A 1 96 ? -15.314 -8.915 12.363 1.00 96.94 96 LYS A N 1
ATOM 809 C CA . LYS A 1 96 ? -14.930 -7.522 12.601 1.00 96.94 96 LYS A CA 1
ATOM 810 C C . LYS A 1 96 ? -14.403 -6.828 11.349 1.00 96.94 96 LYS A C 1
ATOM 812 O O . LYS A 1 96 ? -14.222 -5.624 11.394 1.00 96.94 96 LYS A O 1
ATOM 817 N N . ILE A 1 97 ? -14.173 -7.529 10.234 1.00 97.75 97 ILE A N 1
ATOM 818 C CA . ILE A 1 97 ? -13.658 -6.899 9.011 1.00 97.75 97 ILE A CA 1
ATOM 819 C C . ILE A 1 97 ? -14.762 -6.781 7.961 1.00 97.75 97 ILE A C 1
ATOM 821 O O . ILE A 1 97 ? -15.329 -7.788 7.527 1.00 97.75 97 ILE A O 1
ATOM 825 N N . SER A 1 98 ? -15.026 -5.566 7.491 1.00 97.00 98 SER A N 1
ATOM 826 C CA . SER A 1 98 ? -15.918 -5.296 6.357 1.00 97.00 98 SER A CA 1
ATOM 827 C C . SER A 1 98 ? -15.135 -4.794 5.151 1.00 97.00 98 SER A C 1
ATOM 829 O O . SER A 1 98 ? -14.103 -4.147 5.303 1.00 97.00 98 SER A O 1
ATOM 831 N N . VAL A 1 99 ? -15.616 -5.126 3.953 1.00 97.06 99 VAL A N 1
ATOM 832 C CA . VAL A 1 99 ? -15.005 -4.692 2.692 1.00 97.06 99 VAL A CA 1
ATOM 833 C C . VAL A 1 99 ? -15.994 -3.801 1.965 1.00 97.06 99 VAL A C 1
ATOM 835 O O . VAL A 1 99 ? -17.088 -4.256 1.636 1.00 97.06 99 VAL A O 1
ATOM 838 N N . ILE A 1 100 ? -15.590 -2.569 1.690 1.00 95.56 100 ILE A N 1
ATOM 839 C CA . ILE A 1 100 ? -16.354 -1.597 0.901 1.00 95.56 100 ILE A CA 1
ATOM 840 C C . ILE A 1 100 ? -15.467 -1.070 -0.235 1.00 95.56 100 ILE A C 1
ATOM 842 O O . ILE A 1 100 ? -14.257 -1.283 -0.200 1.00 95.56 100 ILE A O 1
ATOM 846 N N . PRO A 1 101 ? -16.011 -0.418 -1.272 1.00 94.25 101 PRO A N 1
ATOM 847 C CA . PRO A 1 101 ? -15.187 0.366 -2.185 1.00 94.25 101 PRO A CA 1
ATOM 848 C C . PRO A 1 101 ? -14.471 1.505 -1.449 1.00 94.25 101 PRO A C 1
ATOM 850 O O . PRO A 1 101 ? -14.995 2.038 -0.471 1.00 94.25 101 PRO A O 1
ATOM 853 N N . SER A 1 102 ? -13.300 1.903 -1.943 1.00 92.94 102 SER A N 1
ATOM 854 C CA . SER A 1 102 ? -12.537 3.005 -1.372 1.00 92.94 102 SER A CA 1
ATOM 855 C C . SER A 1 102 ? -13.366 4.285 -1.309 1.00 92.94 102 SER A C 1
ATOM 857 O O . SER A 1 102 ? -13.991 4.702 -2.283 1.00 92.94 102 SER A O 1
ATOM 859 N N . LEU A 1 103 ? -13.321 4.935 -0.149 1.00 91.88 103 LEU A N 1
ATOM 860 C CA . LEU A 1 103 ? -13.877 6.268 0.070 1.00 91.88 103 LEU A CA 1
ATOM 861 C C . LEU A 1 103 ? -12.952 7.372 -0.457 1.00 91.88 103 LEU A C 1
ATOM 863 O O . LEU A 1 103 ? -13.408 8.483 -0.697 1.00 91.88 103 LEU A O 1
ATOM 867 N N . ARG A 1 104 ? -11.655 7.070 -0.619 1.00 87.19 104 ARG A N 1
ATOM 868 C CA . ARG A 1 104 ? -10.624 8.039 -1.019 1.00 87.19 104 ARG A CA 1
ATOM 869 C C . ARG A 1 104 ? -10.411 8.059 -2.528 1.00 87.19 104 ARG A C 1
ATOM 871 O O . ARG A 1 104 ? -10.176 9.122 -3.092 1.00 87.19 104 ARG A O 1
ATOM 878 N N . PHE A 1 105 ? -10.449 6.892 -3.168 1.00 86.69 105 PHE A N 1
ATOM 879 C CA . PHE A 1 105 ? -10.094 6.754 -4.576 1.00 86.69 105 PHE A CA 1
ATOM 880 C C . PHE A 1 105 ? -11.320 6.463 -5.436 1.00 86.69 105 PHE A C 1
ATOM 882 O O . PHE A 1 105 ? -12.096 5.544 -5.169 1.00 86.69 105 PHE A O 1
ATOM 889 N N . GLN A 1 106 ? -11.463 7.261 -6.491 1.00 84.31 106 GLN A N 1
ATOM 890 C CA . GLN A 1 106 ? -12.438 7.041 -7.550 1.00 84.31 106 GLN A CA 1
ATOM 891 C C . GLN A 1 106 ? -11.828 6.190 -8.658 1.00 84.31 106 GLN A C 1
ATOM 893 O O . GLN A 1 106 ? -10.610 6.152 -8.832 1.00 84.31 106 GLN A O 1
ATOM 898 N N . LYS A 1 107 ? -12.700 5.541 -9.431 1.00 84.00 107 LYS A N 1
ATOM 899 C CA . LYS A 1 107 ? -12.288 4.744 -10.584 1.00 84.00 107 LYS A CA 1
ATOM 900 C C . LYS A 1 107 ? -11.474 5.594 -11.570 1.00 84.00 107 LYS A C 1
ATOM 902 O O . LYS A 1 107 ? -11.931 6.628 -12.048 1.00 84.00 107 LYS A O 1
ATOM 907 N N . SER A 1 108 ? -10.285 5.111 -11.880 1.00 82.81 108 SER A N 1
ATOM 908 C CA . SER A 1 108 ? -9.279 5.699 -12.761 1.00 82.81 108 SER A CA 1
ATOM 909 C C . SER A 1 108 ? -9.099 4.821 -14.013 1.00 82.81 108 SER A C 1
ATOM 911 O O . SER A 1 108 ? -9.951 3.986 -14.342 1.00 82.81 108 SER A O 1
ATOM 913 N N . SER A 1 109 ? -8.032 5.041 -14.780 1.00 82.00 109 SER A N 1
ATOM 914 C CA . SER A 1 109 ? -7.749 4.343 -16.027 1.00 82.00 109 SER A CA 1
ATOM 915 C C . SER A 1 109 ? -6.351 3.730 -16.023 1.00 82.00 109 SER A C 1
ATOM 917 O O . SER A 1 109 ? -5.429 4.201 -15.361 1.00 82.00 109 SER A O 1
ATOM 919 N N . ILE A 1 110 ? -6.140 2.719 -16.870 1.00 83.31 110 ILE A N 1
ATOM 920 C CA . ILE A 1 110 ? -4.805 2.135 -17.070 1.00 83.31 110 ILE A CA 1
ATOM 921 C C . ILE A 1 110 ? -3.754 3.183 -17.481 1.00 83.31 110 ILE A C 1
ATOM 923 O O . ILE A 1 110 ? -2.572 3.019 -17.187 1.00 83.31 110 ILE A O 1
ATOM 927 N N . LYS A 1 111 ? -4.167 4.282 -18.132 1.00 81.00 111 LYS A N 1
ATOM 928 C CA . LYS A 1 111 ? -3.263 5.353 -18.579 1.00 81.00 111 LYS A CA 1
ATOM 929 C C . LYS A 1 111 ? -2.656 6.139 -17.413 1.00 81.00 111 LYS A C 1
ATOM 931 O O . LYS A 1 111 ? -1.629 6.781 -17.622 1.00 81.00 111 LYS A O 1
ATOM 936 N N . ASP A 1 112 ? -3.255 6.060 -16.226 1.00 83.81 112 ASP A N 1
ATOM 937 C CA . ASP A 1 112 ? -2.835 6.792 -15.028 1.00 83.81 112 ASP A CA 1
ATOM 938 C C . ASP A 1 112 ? -1.750 6.052 -14.229 1.00 83.81 112 ASP A C 1
ATOM 940 O O . ASP A 1 112 ? -1.028 6.671 -13.440 1.00 83.81 112 ASP A O 1
ATOM 944 N N . TYR A 1 113 ? -1.596 4.747 -14.482 1.00 88.19 113 TYR A N 1
ATOM 945 C CA . TYR A 1 113 ? -0.676 3.857 -13.763 1.00 88.19 113 TYR A CA 1
ATOM 946 C C . TYR A 1 113 ? 0.324 3.137 -14.667 1.00 88.19 113 TYR A C 1
ATOM 948 O O . TYR A 1 113 ? 1.410 2.776 -14.218 1.00 88.19 113 TYR A O 1
ATOM 956 N N . GLY A 1 114 ? -0.017 2.935 -15.939 1.00 94.06 114 GLY A N 1
ATOM 957 C CA . GLY A 1 114 ? 0.815 2.251 -16.917 1.00 94.06 114 GLY A CA 1
ATOM 958 C C . GLY A 1 114 ? 1.855 3.157 -17.564 1.00 94.06 114 GLY A C 1
ATOM 959 O O . GLY A 1 114 ? 1.561 4.279 -17.981 1.00 94.06 114 GLY A O 1
ATOM 960 N N . GLY A 1 115 ? 3.064 2.633 -17.743 1.00 95.50 115 GLY A N 1
ATOM 961 C CA . GLY A 1 115 ? 4.153 3.313 -18.433 1.00 95.50 115 GLY A CA 1
ATOM 962 C C . GLY A 1 115 ? 4.802 4.423 -17.630 1.00 95.50 115 GLY A C 1
ATOM 963 O O . GLY A 1 115 ? 5.243 5.422 -18.206 1.00 95.50 115 GLY A O 1
ATOM 964 N N . PHE A 1 116 ? 4.885 4.233 -16.317 1.00 96.62 116 PHE A N 1
ATOM 965 C CA . PHE A 1 116 ? 5.584 5.141 -15.422 1.00 96.62 116 PHE A CA 1
ATOM 966 C C . PHE A 1 116 ? 6.769 4.473 -14.739 1.00 96.62 116 PHE A C 1
ATOM 968 O O . PHE A 1 116 ? 6.769 3.273 -14.479 1.00 96.62 116 PHE A O 1
ATOM 975 N N . ILE A 1 117 ? 7.761 5.290 -14.414 1.00 97.25 117 ILE A N 1
ATOM 976 C CA . ILE A 1 117 ? 8.725 5.006 -13.362 1.00 97.25 117 ILE A CA 1
ATOM 977 C C . ILE A 1 117 ? 8.328 5.874 -12.169 1.00 97.25 117 ILE A C 1
ATOM 979 O O . ILE A 1 117 ? 8.387 7.105 -12.248 1.00 97.25 117 ILE A O 1
ATOM 983 N N . PHE A 1 118 ? 7.899 5.236 -11.086 1.00 95.75 118 PHE A N 1
ATOM 984 C CA . PHE A 1 118 ? 7.579 5.900 -9.830 1.00 95.75 118 PHE A CA 1
ATOM 985 C C . PHE A 1 118 ? 8.864 6.067 -9.022 1.00 95.75 118 PHE A C 1
ATOM 987 O O . PHE A 1 118 ? 9.441 5.090 -8.545 1.00 95.75 118 PHE A O 1
ATOM 994 N N . VAL A 1 119 ? 9.320 7.314 -8.915 1.00 94.44 119 VAL A N 1
ATOM 995 C CA . VAL A 1 119 ? 10.482 7.694 -8.106 1.00 94.44 119 VAL A CA 1
ATOM 996 C C . VAL A 1 119 ? 10.108 7.527 -6.626 1.00 94.44 119 VAL A C 1
ATOM 998 O O . VAL A 1 119 ? 8.987 7.901 -6.261 1.00 94.44 119 VAL A O 1
ATOM 1001 N N . PRO A 1 120 ? 10.987 6.957 -5.779 1.00 92.00 120 PRO A N 1
ATOM 1002 C CA . PRO A 1 120 ? 10.627 6.672 -4.397 1.00 92.00 120 PRO A CA 1
ATOM 1003 C C . PRO A 1 120 ? 10.441 7.979 -3.620 1.00 92.00 120 PRO A C 1
ATOM 1005 O O . PRO A 1 120 ? 11.032 9.003 -3.963 1.00 92.00 120 PRO A O 1
ATOM 1008 N N . TYR A 1 121 ? 9.595 7.943 -2.588 1.00 91.44 121 TYR A N 1
ATOM 1009 C CA . TYR A 1 121 ? 9.345 9.107 -1.731 1.00 91.44 121 TYR A CA 1
ATOM 1010 C C . TYR A 1 121 ? 10.593 9.493 -0.928 1.00 91.44 121 TYR A C 1
ATOM 1012 O O . TYR A 1 121 ? 10.914 10.668 -0.786 1.00 91.44 121 TYR A O 1
ATOM 1020 N N . GLU A 1 122 ? 11.333 8.496 -0.453 1.00 91.75 122 GLU A N 1
ATOM 1021 C CA . GLU A 1 122 ? 12.654 8.677 0.129 1.00 91.75 122 GLU A CA 1
ATOM 1022 C C . GLU A 1 122 ? 13.679 7.951 -0.734 1.00 91.75 122 GLU A C 1
ATOM 1024 O O . GLU A 1 122 ? 13.561 6.760 -1.008 1.00 91.75 122 GLU A O 1
ATOM 1029 N N . ILE A 1 123 ? 14.712 8.667 -1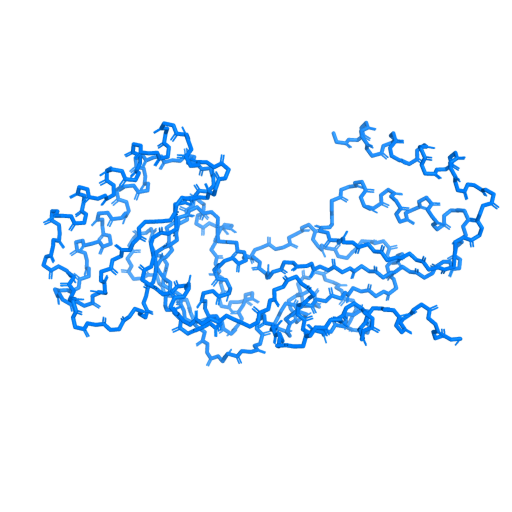.174 1.00 91.81 123 ILE A N 1
ATOM 1030 C CA . ILE A 1 123 ? 15.827 8.058 -1.903 1.00 91.81 123 ILE A CA 1
ATOM 1031 C C . ILE A 1 123 ? 16.871 7.621 -0.873 1.00 91.81 123 ILE A C 1
ATOM 1033 O O . ILE A 1 123 ? 17.829 8.346 -0.597 1.00 91.81 123 ILE A O 1
ATOM 1037 N N . THR A 1 124 ? 16.678 6.453 -0.270 1.00 88.44 124 THR A N 1
ATOM 1038 C CA . THR A 1 124 ? 17.582 5.927 0.768 1.00 88.44 124 THR A CA 1
ATOM 1039 C C . THR A 1 124 ? 18.887 5.386 0.170 1.00 88.44 124 THR A C 1
ATOM 1041 O O . THR A 1 124 ? 19.947 5.523 0.776 1.00 88.44 124 THR A O 1
ATOM 1044 N N . SER A 1 125 ? 18.852 4.843 -1.057 1.00 86.31 125 SER A N 1
ATOM 1045 C CA . SER A 1 125 ? 20.023 4.230 -1.698 1.00 86.31 125 SER A CA 1
ATOM 1046 C C . SER A 1 125 ? 20.156 4.564 -3.192 1.00 86.31 125 SER A C 1
ATOM 1048 O O . SER A 1 125 ? 19.917 3.742 -4.078 1.00 86.31 125 SER A O 1
ATOM 1050 N N . PHE A 1 126 ? 20.598 5.795 -3.476 1.00 93.94 126 PHE A N 1
ATOM 1051 C CA . PHE A 1 126 ? 20.714 6.366 -4.828 1.00 93.94 126 PHE A CA 1
ATOM 1052 C C . PHE A 1 126 ? 21.456 5.449 -5.822 1.00 93.94 126 PHE A C 1
ATOM 1054 O O . PHE A 1 126 ? 20.901 5.056 -6.849 1.00 93.94 126 PHE A O 1
ATOM 1061 N N . LYS A 1 127 ? 22.699 5.053 -5.504 1.00 95.00 127 LYS A N 1
ATOM 1062 C CA . LYS A 1 127 ? 23.533 4.213 -6.386 1.00 95.00 127 LYS A CA 1
ATOM 1063 C C . LYS A 1 127 ? 22.945 2.814 -6.580 1.00 95.00 127 LYS A C 1
ATOM 1065 O O . LYS A 1 127 ? 22.931 2.296 -7.693 1.00 95.00 127 LYS A O 1
ATOM 1070 N N . LYS A 1 128 ? 22.418 2.209 -5.511 1.00 95.19 128 LYS A N 1
ATOM 1071 C CA . LYS A 1 128 ? 21.832 0.862 -5.542 1.00 95.19 128 LYS A CA 1
ATOM 1072 C C . LYS A 1 128 ? 20.649 0.793 -6.503 1.00 95.19 128 LYS A C 1
ATOM 1074 O O . LYS A 1 128 ? 20.571 -0.139 -7.301 1.00 95.19 128 LYS A O 1
ATOM 1079 N N . TYR A 1 129 ? 19.757 1.780 -6.456 1.00 96.62 129 TYR A N 1
ATOM 1080 C CA . TYR A 1 129 ? 18.627 1.854 -7.377 1.00 96.62 129 TYR A CA 1
ATOM 1081 C C . TYR A 1 129 ? 19.062 1.980 -8.830 1.00 96.62 129 TYR A C 1
ATOM 1083 O O . TYR A 1 129 ? 18.574 1.230 -9.673 1.00 96.62 129 TYR A O 1
ATOM 1091 N N . LEU A 1 130 ? 19.991 2.894 -9.124 1.00 97.56 130 LEU A N 1
ATOM 1092 C CA . LEU A 1 130 ? 20.485 3.089 -10.486 1.00 97.56 130 LEU A CA 1
ATOM 1093 C C . LEU A 1 130 ? 21.173 1.832 -11.022 1.00 97.56 130 LEU A C 1
ATOM 1095 O O . LEU A 1 130 ? 20.936 1.464 -12.170 1.00 97.56 130 LEU A O 1
ATOM 1099 N N . ASN A 1 131 ? 21.962 1.145 -10.195 1.00 97.38 131 ASN A N 1
ATOM 1100 C CA . ASN A 1 131 ? 22.622 -0.101 -10.580 1.00 97.38 131 ASN A CA 1
ATOM 1101 C C . ASN A 1 131 ? 21.603 -1.210 -10.876 1.00 97.38 131 ASN A C 1
ATOM 1103 O O . ASN A 1 131 ? 21.693 -1.868 -11.907 1.00 97.38 131 ASN A O 1
ATOM 1107 N N . ARG A 1 132 ? 20.590 -1.392 -10.021 1.00 97.56 132 ARG A N 1
ATOM 1108 C CA . ARG A 1 132 ? 19.529 -2.392 -10.247 1.00 97.56 132 ARG A CA 1
ATOM 1109 C C . ARG A 1 132 ? 18.670 -2.072 -11.464 1.00 97.56 132 ARG A C 1
ATOM 1111 O O . ARG A 1 132 ? 18.274 -2.978 -12.190 1.00 97.56 132 ARG A O 1
ATOM 1118 N N . PHE A 1 133 ? 18.408 -0.792 -11.709 1.00 98.12 133 PHE A N 1
ATOM 1119 C CA . PHE A 1 133 ? 17.710 -0.359 -12.912 1.00 98.12 133 PHE A CA 1
ATOM 1120 C C . PHE A 1 133 ? 18.530 -0.644 -14.174 1.00 98.12 133 PHE A C 1
ATOM 1122 O O . PHE A 1 133 ? 17.971 -1.075 -15.177 1.00 98.12 133 PHE A O 1
ATOM 1129 N N . ASP A 1 134 ? 19.852 -0.481 -14.111 1.00 97.81 134 ASP A N 1
ATOM 1130 C CA . ASP A 1 134 ? 20.748 -0.848 -15.207 1.00 97.81 134 ASP A CA 1
ATOM 1131 C C . ASP A 1 134 ? 20.751 -2.359 -15.466 1.00 97.81 134 ASP A C 1
ATOM 1133 O O . ASP A 1 134 ? 20.574 -2.787 -16.601 1.00 97.81 134 ASP A O 1
ATOM 1137 N N . ILE A 1 135 ? 20.856 -3.178 -14.412 1.00 98.12 135 ILE A N 1
ATOM 1138 C CA . ILE A 1 135 ? 20.744 -4.645 -14.505 1.00 98.12 135 ILE A CA 1
ATOM 1139 C C . ILE A 1 135 ? 19.420 -5.037 -15.168 1.00 98.12 135 ILE A C 1
ATOM 1141 O O . ILE A 1 135 ? 19.405 -5.865 -16.079 1.00 98.12 135 ILE A O 1
ATOM 1145 N N . PHE A 1 136 ? 18.311 -4.420 -14.756 1.00 98.12 136 PHE A N 1
ATOM 1146 C CA . PHE A 1 136 ? 17.011 -4.634 -15.384 1.00 98.12 136 PHE A CA 1
ATOM 1147 C C . PHE A 1 136 ? 17.033 -4.323 -16.883 1.00 98.12 136 PHE A C 1
ATOM 1149 O O . PHE A 1 136 ? 16.646 -5.179 -17.677 1.00 98.12 136 PHE A O 1
ATOM 1156 N N . LEU A 1 137 ? 17.514 -3.140 -17.276 1.00 97.94 137 LEU A N 1
ATOM 1157 C CA . LEU A 1 137 ? 17.545 -2.732 -18.682 1.00 97.94 137 LEU A CA 1
ATOM 1158 C C . LEU A 1 137 ? 18.457 -3.625 -19.531 1.00 97.94 137 LEU A C 1
ATOM 1160 O O . LEU A 1 137 ? 18.066 -4.008 -20.631 1.00 97.94 137 LEU A O 1
ATOM 1164 N N . ASN A 1 138 ? 19.611 -4.035 -19.005 1.00 97.19 138 ASN A N 1
ATOM 1165 C CA . ASN A 1 138 ? 20.514 -4.967 -19.682 1.00 97.19 138 ASN A CA 1
ATOM 1166 C C . ASN A 1 138 ? 19.878 -6.349 -19.898 1.00 97.19 138 ASN A C 1
ATOM 1168 O O . ASN A 1 138 ? 20.119 -6.982 -20.925 1.00 97.19 138 ASN A O 1
ATOM 1172 N N . THR A 1 139 ? 19.048 -6.801 -18.955 1.00 97.06 139 THR A N 1
ATOM 1173 C CA . THR A 1 139 ? 18.488 -8.161 -18.957 1.00 97.06 139 THR A CA 1
ATOM 1174 C C . THR A 1 139 ? 17.238 -8.297 -19.823 1.00 97.06 139 THR A C 1
ATOM 1176 O O . THR A 1 139 ? 16.984 -9.362 -20.385 1.00 97.06 139 THR A O 1
ATOM 1179 N N . VAL A 1 140 ? 16.423 -7.246 -19.939 1.00 95.62 140 VAL A N 1
ATOM 1180 C CA . VAL A 1 140 ? 15.215 -7.315 -20.771 1.00 95.62 140 VAL A CA 1
ATOM 1181 C C . VAL A 1 140 ? 15.559 -7.400 -22.261 1.00 95.62 140 VAL A C 1
ATOM 1183 O O . VAL A 1 140 ? 16.543 -6.832 -22.747 1.00 95.62 140 VAL A O 1
ATOM 1186 N N . ALA A 1 141 ? 14.716 -8.119 -23.002 1.00 95.69 141 ALA A N 1
ATOM 1187 C CA . ALA A 1 141 ? 14.857 -8.260 -24.442 1.00 95.69 141 ALA A CA 1
ATOM 1188 C C . ALA A 1 141 ? 14.647 -6.919 -25.167 1.00 95.69 141 ALA A C 1
ATOM 1190 O O . ALA A 1 141 ? 13.954 -6.011 -24.699 1.00 95.69 141 ALA A O 1
ATOM 1191 N N . ASN A 1 142 ? 15.235 -6.793 -26.355 1.00 96.88 142 ASN A N 1
ATOM 1192 C CA . ASN A 1 142 ? 15.068 -5.589 -27.161 1.00 96.88 142 ASN A CA 1
ATOM 1193 C C . ASN A 1 142 ? 13.594 -5.406 -27.548 1.00 96.88 142 ASN A C 1
ATOM 1195 O O . ASN A 1 142 ? 12.892 -6.365 -27.868 1.00 96.88 142 ASN A O 1
ATOM 1199 N N . ARG A 1 143 ? 13.129 -4.152 -27.538 1.00 95.31 143 ARG A N 1
ATOM 1200 C CA . ARG A 1 143 ? 11.745 -3.756 -27.849 1.00 95.31 143 ARG A CA 1
ATOM 1201 C C . ARG A 1 143 ? 10.666 -4.461 -27.008 1.00 95.31 143 ARG A C 1
ATOM 1203 O O . ARG A 1 143 ? 9.515 -4.494 -27.444 1.00 95.31 143 ARG A O 1
ATOM 1210 N N . SER A 1 144 ? 10.992 -4.994 -25.825 1.00 94.62 144 SER A N 1
ATOM 1211 C CA . SER A 1 144 ? 10.050 -5.764 -24.997 1.00 94.62 144 SER A CA 1
ATOM 1212 C C . SER A 1 144 ? 9.327 -4.946 -23.923 1.00 94.62 144 SER A C 1
ATOM 1214 O O . SER A 1 144 ? 8.388 -5.452 -23.309 1.00 94.62 144 SER A O 1
ATOM 1216 N N . ILE A 1 145 ? 9.740 -3.699 -23.680 1.00 95.25 145 ILE A N 1
ATOM 1217 C CA . ILE A 1 145 ? 9.124 -2.809 -22.683 1.00 95.25 145 ILE A CA 1
ATOM 1218 C C . ILE A 1 145 ? 8.614 -1.510 -23.315 1.00 95.25 145 ILE A C 1
ATOM 1220 O O . ILE A 1 145 ? 9.134 -1.026 -24.325 1.00 95.25 145 ILE A O 1
ATOM 1224 N N . ASN A 1 146 ? 7.553 -0.936 -22.741 1.00 95.62 146 ASN A N 1
ATOM 1225 C CA . ASN A 1 146 ? 7.026 0.350 -23.195 1.00 95.62 146 ASN A CA 1
ATOM 1226 C C . ASN A 1 146 ? 7.918 1.512 -22.746 1.00 95.62 146 ASN A C 1
ATOM 1228 O O . ASN A 1 146 ? 8.620 1.425 -21.744 1.00 95.62 146 ASN A O 1
ATOM 1232 N N . ASN A 1 147 ? 7.824 2.649 -23.437 1.00 94.69 147 ASN A N 1
ATOM 1233 C CA . ASN A 1 147 ? 8.464 3.880 -22.969 1.00 94.69 147 ASN A CA 1
ATOM 1234 C C . ASN A 1 147 ? 7.906 4.300 -21.605 1.00 94.69 147 ASN A C 1
ATOM 1236 O O . ASN A 1 147 ? 6.691 4.238 -21.385 1.00 94.69 147 ASN A O 1
ATOM 1240 N N . PHE A 1 148 ? 8.787 4.766 -20.724 1.00 95.81 148 PHE A N 1
ATOM 1241 C CA . PHE A 1 148 ? 8.411 5.231 -19.396 1.00 95.81 148 PHE A CA 1
ATOM 1242 C C . PHE A 1 148 ? 8.383 6.754 -19.306 1.00 95.81 148 PHE A C 1
ATOM 1244 O O . PHE A 1 148 ? 9.222 7.450 -19.877 1.00 95.81 148 PHE A O 1
ATOM 1251 N N . LYS A 1 149 ? 7.429 7.269 -18.530 1.00 95.31 149 LYS A N 1
ATOM 1252 C CA . LYS A 1 149 ? 7.445 8.635 -18.003 1.00 95.31 149 LYS A CA 1
ATOM 1253 C C . LYS A 1 149 ? 7.854 8.601 -16.534 1.00 95.31 149 LYS A C 1
ATOM 1255 O O . LYS A 1 149 ? 7.371 7.764 -15.779 1.00 95.31 149 LYS A O 1
ATOM 1260 N N . LEU A 1 150 ? 8.717 9.515 -16.113 1.00 95.62 150 LEU A N 1
ATOM 1261 C CA . LEU A 1 150 ? 9.097 9.629 -14.704 1.00 95.62 150 LEU A CA 1
ATOM 1262 C C . LEU A 1 150 ? 8.003 10.347 -13.916 1.00 95.62 150 LEU A C 1
ATOM 1264 O O . LEU A 1 150 ? 7.439 11.334 -14.393 1.00 95.62 150 LEU A O 1
ATOM 1268 N N . ARG A 1 151 ? 7.720 9.857 -12.709 1.00 94.56 151 ARG A N 1
ATOM 1269 C CA . ARG A 1 151 ? 6.771 10.466 -11.778 1.00 94.56 151 ARG A CA 1
ATOM 1270 C C . ARG A 1 151 ? 7.445 10.673 -10.428 1.00 94.56 151 ARG A C 1
ATOM 1272 O O . ARG A 1 151 ? 7.714 9.710 -9.717 1.00 94.56 151 ARG A O 1
ATOM 1279 N N . ILE A 1 152 ? 7.703 11.936 -10.102 1.00 93.81 152 ILE A N 1
ATOM 1280 C CA . ILE A 1 152 ? 8.150 12.379 -8.778 1.00 93.81 152 ILE A CA 1
ATOM 1281 C C . ILE A 1 152 ? 6.904 12.768 -7.978 1.00 93.81 152 ILE A C 1
ATOM 1283 O O . ILE A 1 152 ? 5.974 13.363 -8.532 1.00 93.81 152 ILE A O 1
ATOM 1287 N N . HIS A 1 153 ? 6.863 12.412 -6.694 1.00 89.44 153 HIS A N 1
ATOM 1288 C CA . HIS A 1 153 ? 5.770 12.817 -5.812 1.00 89.44 153 HIS A CA 1
ATOM 1289 C C . HIS A 1 153 ? 5.682 14.356 -5.727 1.00 89.44 153 HIS A C 1
ATOM 1291 O O . HIS A 1 153 ? 6.731 14.992 -5.633 1.00 89.44 153 HIS A O 1
ATOM 1297 N N . PRO A 1 154 ? 4.484 14.980 -5.712 1.00 90.00 154 PRO A N 1
ATOM 1298 C CA . PRO A 1 154 ? 4.352 16.441 -5.668 1.00 90.00 154 PRO A CA 1
ATOM 1299 C C . PRO A 1 154 ? 5.136 17.107 -4.533 1.00 90.00 154 PRO A C 1
ATOM 1301 O O . PRO A 1 154 ? 5.809 18.102 -4.771 1.00 90.00 154 PRO A O 1
ATOM 1304 N N . LEU A 1 155 ? 5.133 16.503 -3.339 1.00 92.19 155 LEU A N 1
ATOM 1305 C CA . LEU A 1 155 ? 5.888 17.001 -2.176 1.00 92.19 155 LEU A CA 1
ATOM 1306 C C . LEU A 1 155 ? 7.414 16.992 -2.372 1.00 92.19 155 LEU A C 1
ATOM 1308 O O . LEU A 1 155 ? 8.117 17.727 -1.694 1.00 92.19 155 LEU A O 1
ATOM 1312 N N . ASN A 1 156 ? 7.922 16.198 -3.318 1.00 93.62 156 ASN A N 1
ATOM 1313 C CA . ASN A 1 156 ? 9.349 16.101 -3.629 1.00 93.62 156 ASN A CA 1
ATOM 1314 C C . ASN A 1 156 ? 9.698 16.716 -4.985 1.00 93.62 156 ASN A C 1
ATOM 1316 O O . ASN A 1 156 ? 10.830 16.571 -5.447 1.00 93.62 156 ASN A O 1
ATOM 1320 N N . LYS A 1 157 ? 8.748 17.390 -5.646 1.00 90.88 157 LYS A N 1
ATOM 1321 C CA . LYS A 1 157 ? 8.942 17.937 -6.994 1.00 90.88 157 LYS A CA 1
ATOM 1322 C C . LYS A 1 157 ? 10.123 18.907 -7.050 1.00 90.88 157 LYS A C 1
ATOM 1324 O O . LYS A 1 157 ? 10.838 18.923 -8.049 1.00 90.88 157 LYS A O 1
ATOM 1329 N N . ASP A 1 158 ? 10.353 19.647 -5.967 1.00 93.25 158 ASP A N 1
ATOM 1330 C CA . ASP A 1 158 ? 11.419 20.643 -5.876 1.00 93.25 158 ASP A CA 1
ATOM 1331 C C . ASP A 1 158 ? 12.714 20.130 -5.242 1.00 93.25 158 ASP A C 1
ATOM 1333 O O . ASP A 1 158 ? 13.723 20.829 -5.260 1.00 93.25 158 ASP A O 1
ATOM 1337 N N . SER A 1 159 ? 12.735 18.878 -4.780 1.00 96.19 159 SER A N 1
ATOM 1338 C CA . SER A 1 159 ? 13.918 18.268 -4.179 1.00 96.19 159 SER A CA 1
ATOM 1339 C C . SER A 1 159 ? 15.025 18.047 -5.214 1.00 96.19 159 SER A C 1
ATOM 1341 O O . SER A 1 159 ? 14.866 17.253 -6.145 1.00 96.19 159 SER A O 1
ATOM 1343 N N . ASN A 1 160 ? 16.185 18.682 -5.009 1.00 96.25 160 ASN A N 1
ATOM 1344 C CA . ASN A 1 160 ? 17.361 18.522 -5.876 1.00 96.25 160 ASN A CA 1
ATOM 1345 C C . ASN A 1 160 ? 17.782 17.055 -6.012 1.00 96.25 160 ASN A C 1
ATOM 1347 O O . ASN A 1 160 ? 17.989 16.578 -7.123 1.00 96.25 160 ASN A O 1
ATOM 1351 N N . LYS A 1 161 ? 17.781 16.308 -4.902 1.00 96.31 161 LYS A N 1
ATOM 1352 C CA . LYS A 1 161 ? 18.102 14.874 -4.883 1.00 96.31 161 LYS A CA 1
ATOM 1353 C C . LYS A 1 161 ? 17.182 14.053 -5.794 1.00 96.31 161 LYS A C 1
ATOM 1355 O O . LYS A 1 161 ? 17.635 13.139 -6.477 1.00 96.31 161 LYS A O 1
ATOM 1360 N N . HIS A 1 162 ? 15.886 14.373 -5.818 1.00 97.12 162 HIS A N 1
ATOM 1361 C CA . HIS A 1 162 ? 14.919 13.676 -6.670 1.00 97.12 162 HIS A CA 1
ATOM 1362 C C . HIS A 1 162 ? 15.038 14.082 -8.139 1.00 97.12 162 HIS A C 1
ATOM 1364 O O . HIS A 1 162 ? 14.881 13.230 -9.014 1.00 97.12 162 HIS A O 1
ATOM 1370 N N . LYS A 1 163 ? 15.335 15.359 -8.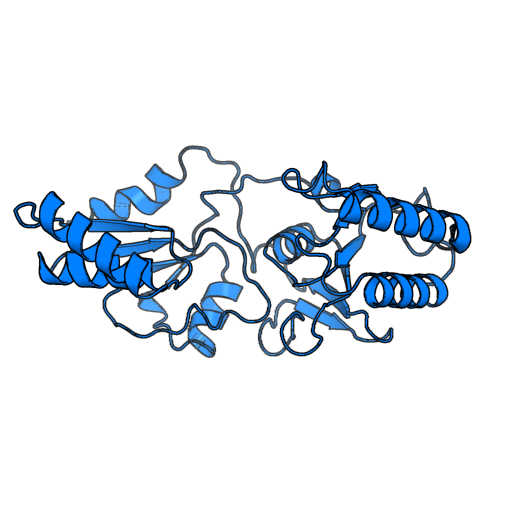413 1.00 96.50 163 LYS A N 1
ATOM 1371 C CA . LYS A 1 163 ? 15.607 15.857 -9.769 1.00 96.50 163 LYS A CA 1
ATOM 1372 C C . LYS A 1 163 ? 16.848 15.182 -10.358 1.00 96.50 163 LYS A C 1
ATOM 1374 O O . LYS A 1 163 ? 16.757 14.603 -11.435 1.00 96.50 163 LYS A O 1
ATOM 1379 N N . GLU A 1 164 ? 17.945 15.151 -9.606 1.00 97.25 164 GLU A N 1
ATOM 1380 C CA . GLU A 1 164 ? 19.195 14.491 -9.997 1.00 97.25 164 GLU A CA 1
ATOM 1381 C C . GLU A 1 164 ? 18.979 12.998 -10.279 1.00 97.25 164 GLU A C 1
ATOM 1383 O O . GLU A 1 164 ? 19.350 12.493 -11.337 1.00 97.25 164 GLU A O 1
ATOM 1388 N N . PHE A 1 165 ? 18.288 12.293 -9.378 1.00 97.50 165 PHE A N 1
ATOM 1389 C CA . PHE A 1 165 ? 17.961 10.883 -9.579 1.00 97.50 165 PHE A CA 1
ATOM 1390 C C . PHE A 1 165 ? 17.117 10.654 -10.840 1.00 97.50 165 PHE A C 1
ATOM 1392 O O . PHE A 1 165 ? 17.376 9.734 -11.617 1.00 97.50 165 PHE A O 1
ATOM 1399 N N . ALA A 1 166 ? 16.115 11.505 -11.073 1.00 97.06 166 ALA A N 1
ATOM 1400 C CA . ALA A 1 166 ? 15.294 11.441 -12.274 1.00 97.06 166 ALA A CA 1
ATOM 1401 C C . ALA A 1 166 ? 16.115 11.690 -13.549 1.00 97.06 166 ALA A C 1
ATOM 1403 O O . ALA A 1 166 ? 15.867 11.037 -14.562 1.00 97.06 166 ALA A O 1
ATOM 1404 N N . ASP A 1 167 ? 17.096 12.588 -13.517 1.00 97.38 167 ASP A N 1
ATOM 1405 C CA . ASP A 1 167 ? 17.967 12.854 -14.659 1.00 97.38 167 ASP A CA 1
ATOM 1406 C C . ASP A 1 167 ? 18.916 11.686 -14.951 1.00 97.38 167 ASP A C 1
ATOM 1408 O O . ASP A 1 167 ? 19.050 11.291 -16.111 1.00 97.38 167 ASP A O 1
ATOM 1412 N N . GLU A 1 168 ? 19.471 11.039 -13.926 1.00 98.31 168 GLU A N 1
ATOM 1413 C CA . GLU A 1 168 ? 20.245 9.801 -14.092 1.00 98.31 168 GLU A CA 1
ATOM 1414 C C . GLU A 1 168 ? 19.404 8.659 -14.682 1.00 98.31 168 GLU A C 1
ATOM 1416 O O . GLU A 1 168 ? 19.845 7.948 -15.592 1.00 98.31 168 GLU A O 1
ATOM 1421 N N . LEU A 1 169 ? 18.145 8.518 -14.254 1.00 98.12 169 LEU A N 1
ATOM 1422 C CA . LEU A 1 169 ? 17.220 7.558 -14.862 1.00 98.12 169 LEU A CA 1
ATOM 1423 C C . LEU A 1 169 ? 16.974 7.864 -16.346 1.00 98.12 169 LEU A C 1
ATOM 1425 O O . LEU A 1 169 ? 16.989 6.944 -17.166 1.00 98.12 169 LEU A O 1
ATOM 1429 N N . LYS A 1 170 ? 16.794 9.139 -16.726 1.00 97.94 170 LYS A N 1
ATOM 1430 C CA . LYS A 1 170 ? 16.648 9.531 -18.144 1.00 97.94 170 LYS A CA 1
ATOM 1431 C C . LYS A 1 170 ? 17.892 9.176 -18.952 1.00 97.94 170 LYS A C 1
ATOM 1433 O O . LYS A 1 170 ? 17.752 8.672 -20.067 1.00 97.94 170 LYS A O 1
ATOM 1438 N N . LYS A 1 171 ? 19.092 9.412 -18.407 1.00 98.38 171 LYS A N 1
ATOM 1439 C CA . LYS A 1 171 ? 20.361 9.048 -19.060 1.00 98.38 171 LYS A CA 1
ATOM 1440 C C . LYS A 1 171 ? 20.422 7.544 -19.327 1.00 98.38 171 LYS A C 1
ATOM 1442 O O . LYS A 1 171 ? 20.681 7.150 -20.462 1.00 98.38 171 LYS A O 1
ATOM 1447 N N . LYS A 1 172 ? 20.078 6.711 -18.338 1.00 98.00 172 LYS A N 1
ATOM 1448 C CA . LYS A 1 172 ? 20.022 5.246 -18.498 1.00 98.00 172 LYS A CA 1
ATOM 1449 C C . LYS A 1 172 ? 18.993 4.799 -19.537 1.00 98.00 172 LYS A C 1
ATOM 1451 O O . LYS A 1 172 ? 19.313 3.985 -20.394 1.00 98.00 172 LYS A O 1
ATOM 1456 N N . ILE A 1 173 ? 17.787 5.371 -19.529 1.00 97.62 173 ILE A N 1
ATOM 1457 C CA . ILE A 1 173 ? 16.761 5.079 -20.549 1.00 97.62 173 ILE A CA 1
ATOM 1458 C C . ILE A 1 173 ? 17.269 5.421 -21.956 1.00 97.62 173 ILE A C 1
ATOM 1460 O O . ILE A 1 173 ? 17.037 4.664 -22.895 1.00 97.62 173 ILE A O 1
ATOM 1464 N N . LYS A 1 174 ? 17.963 6.556 -22.112 1.00 97.44 174 LYS A N 1
ATOM 1465 C CA . LYS A 1 174 ? 18.526 6.984 -23.400 1.00 97.44 174 LYS A CA 1
ATOM 1466 C C . LYS A 1 174 ? 19.648 6.058 -23.873 1.00 97.44 174 LYS A C 1
ATOM 1468 O O . LYS A 1 174 ? 19.729 5.794 -25.071 1.00 97.44 174 LYS A O 1
ATOM 1473 N N . PHE A 1 175 ? 20.497 5.600 -22.955 1.00 97.94 175 PHE A N 1
ATOM 1474 C CA . PHE A 1 175 ? 21.575 4.660 -23.251 1.00 97.94 175 PHE A CA 1
ATOM 1475 C C . PHE A 1 175 ? 21.021 3.315 -23.745 1.00 97.94 175 PHE A C 1
ATOM 1477 O O . PHE A 1 175 ? 21.425 2.854 -24.804 1.00 97.94 175 PHE A O 1
ATOM 1484 N N . HIS A 1 176 ? 20.006 2.774 -23.062 1.00 97.81 176 HIS A N 1
ATOM 1485 C CA . HIS A 1 176 ? 19.342 1.497 -23.377 1.00 97.81 176 HIS A CA 1
ATOM 1486 C C . HIS A 1 176 ? 18.117 1.655 -24.302 1.00 97.81 176 HIS A C 1
ATOM 1488 O O . HIS A 1 176 ? 17.087 0.993 -24.130 1.00 97.81 176 HIS A O 1
ATOM 1494 N N . LYS A 1 177 ? 18.153 2.595 -25.256 1.00 96.75 177 LYS A N 1
ATOM 1495 C CA . LYS A 1 177 ? 16.975 2.981 -26.067 1.00 96.75 177 LYS A CA 1
ATOM 1496 C C . LYS A 1 177 ? 16.366 1.821 -26.870 1.00 96.75 177 LYS A C 1
ATOM 1498 O O . LYS A 1 177 ? 15.170 1.827 -27.152 1.00 96.75 177 LYS A O 1
ATOM 1503 N N . GLU A 1 178 ? 17.168 0.829 -27.241 1.00 97.19 178 GLU A N 1
ATOM 1504 C CA . GLU A 1 178 ? 16.785 -0.361 -28.006 1.00 97.19 178 GLU A CA 1
ATOM 1505 C C . GLU A 1 178 ? 15.875 -1.323 -27.232 1.00 97.19 178 GLU A C 1
ATOM 1507 O O . GLU A 1 178 ? 15.142 -2.108 -27.843 1.00 97.19 178 GLU A O 1
ATOM 1512 N N . LYS A 1 179 ? 15.859 -1.231 -25.898 1.00 96.75 179 LYS A N 1
ATOM 1513 C CA . LYS A 1 179 ? 14.956 -2.001 -25.029 1.00 96.75 179 LYS A CA 1
ATOM 1514 C C . LYS A 1 179 ? 13.501 -1.561 -25.172 1.00 96.75 179 LYS A C 1
ATOM 1516 O O . LYS A 1 179 ? 12.578 -2.352 -24.972 1.00 96.75 179 LYS A O 1
ATOM 1521 N N . PHE A 1 180 ? 13.282 -0.314 -25.578 1.00 96.44 180 PHE A N 1
ATOM 1522 C CA . PHE A 1 180 ? 11.970 0.316 -25.584 1.00 96.44 180 PHE A CA 1
ATOM 1523 C C . PHE A 1 180 ? 11.271 0.223 -26.940 1.00 96.44 180 PHE A C 1
ATOM 1525 O O . PHE A 1 180 ? 11.873 0.349 -28.005 1.00 96.44 180 PHE A O 1
ATOM 1532 N N . SER A 1 181 ? 9.948 0.069 -26.906 1.00 94.06 181 SER A N 1
ATOM 1533 C CA . SER A 1 181 ? 9.096 0.117 -28.094 1.00 94.06 181 SER A CA 1
ATOM 1534 C C . SER A 1 181 ? 8.002 1.170 -27.953 1.00 94.06 181 SER A C 1
ATOM 1536 O O . SER A 1 181 ? 7.244 1.191 -26.982 1.00 94.06 181 SER A O 1
ATOM 1538 N N . LYS A 1 182 ? 7.874 2.035 -28.969 1.00 87.50 182 LYS A N 1
ATOM 1539 C CA . LYS A 1 182 ? 6.763 2.998 -29.083 1.00 87.50 182 LYS A CA 1
ATOM 1540 C C . LYS A 1 182 ? 5.426 2.329 -29.420 1.00 87.50 182 LYS A C 1
ATOM 1542 O O . LYS A 1 182 ? 4.386 2.923 -29.163 1.00 87.50 182 LYS A O 1
ATOM 1547 N N . LYS A 1 183 ? 5.453 1.114 -29.982 1.00 88.88 183 LYS A N 1
ATOM 1548 C CA . LYS A 1 183 ? 4.251 0.368 -30.395 1.00 88.88 183 LYS A CA 1
ATOM 1549 C C . LYS A 1 183 ? 3.597 -0.391 -29.237 1.00 88.88 183 LYS A C 1
ATOM 1551 O O . LYS A 1 183 ? 2.428 -0.752 -29.331 1.00 88.88 183 LYS A O 1
ATOM 1556 N N . LEU A 1 184 ? 4.339 -0.654 -28.158 1.00 88.50 184 LEU A N 1
ATOM 1557 C CA . LEU A 1 184 ? 3.805 -1.384 -27.013 1.00 88.50 184 LEU A CA 1
ATOM 1558 C C . LEU A 1 184 ? 2.814 -0.531 -26.219 1.00 88.50 184 LEU A C 1
ATOM 1560 O O . LEU A 1 184 ? 3.032 0.656 -25.967 1.00 88.50 184 LEU A O 1
ATOM 1564 N N . LYS A 1 185 ? 1.727 -1.176 -25.784 1.00 85.06 185 LYS A N 1
ATOM 1565 C CA . LYS A 1 185 ? 0.789 -0.592 -24.822 1.00 85.06 185 LYS A CA 1
ATOM 1566 C C . LYS A 1 185 ? 1.536 -0.288 -23.522 1.00 85.06 185 LYS A C 1
ATOM 1568 O O . LYS A 1 185 ? 2.462 -1.004 -23.159 1.00 85.06 185 LYS A O 1
ATOM 1573 N N . LYS A 1 186 ? 1.096 0.743 -22.798 1.00 84.38 186 LYS A N 1
ATOM 1574 C CA . LYS A 1 186 ? 1.609 1.093 -21.464 1.00 84.38 186 LYS A CA 1
ATOM 1575 C C . LYS A 1 186 ? 1.130 0.087 -20.416 1.00 84.38 186 LYS A C 1
ATOM 1577 O O . LYS A 1 186 ? 0.255 0.387 -19.612 1.00 84.38 186 LYS A O 1
ATOM 1582 N N . ASN A 1 187 ? 1.632 -1.136 -20.506 1.00 88.19 187 ASN A N 1
ATOM 1583 C CA . ASN A 1 187 ? 1.196 -2.267 -19.700 1.00 88.19 187 ASN A CA 1
ATOM 1584 C C . ASN A 1 187 ? 2.212 -2.653 -18.624 1.00 88.19 187 ASN A C 1
ATOM 1586 O O . ASN A 1 187 ? 1.906 -3.546 -17.838 1.00 88.19 187 ASN A O 1
ATOM 1590 N N . CYS A 1 188 ? 3.375 -1.997 -18.557 1.00 95.81 188 CYS A N 1
ATOM 1591 C CA . CYS A 1 188 ? 4.289 -2.129 -17.434 1.00 95.81 188 CYS A CA 1
ATOM 1592 C C . CYS A 1 188 ? 4.721 -0.779 -16.854 1.00 95.81 188 CYS A C 1
ATOM 1594 O O . CYS A 1 188 ? 4.703 0.254 -17.530 1.00 95.81 188 CYS A O 1
ATOM 1596 N N . SER A 1 189 ? 5.105 -0.812 -15.581 1.00 97.75 189 SER A N 1
ATOM 1597 C CA . SER A 1 189 ? 5.659 0.313 -14.830 1.00 97.75 189 SER A CA 1
ATOM 1598 C C . SER A 1 189 ? 6.778 -0.170 -13.912 1.00 97.75 189 SER A C 1
ATOM 1600 O O . SER A 1 189 ? 6.857 -1.354 -13.583 1.00 97.75 189 SER A O 1
ATOM 1602 N N . VAL A 1 190 ? 7.641 0.752 -13.495 1.00 97.88 190 VAL A N 1
ATOM 1603 C CA . VAL A 1 190 ? 8.731 0.491 -12.550 1.00 97.88 190 VAL A CA 1
ATOM 1604 C C . VAL A 1 190 ? 8.449 1.231 -11.250 1.00 97.88 190 VAL A C 1
ATOM 1606 O O . VAL A 1 190 ? 8.060 2.399 -11.281 1.00 97.88 190 VAL A O 1
ATOM 1609 N N . ILE A 1 191 ? 8.646 0.568 -10.116 1.00 97.00 191 ILE A N 1
ATOM 1610 C CA . ILE A 1 191 ? 8.503 1.164 -8.782 1.00 97.00 191 ILE A CA 1
ATOM 1611 C C . ILE A 1 191 ? 9.809 0.976 -8.017 1.00 97.00 191 ILE A C 1
ATOM 1613 O O . ILE A 1 191 ? 10.367 -0.120 -8.014 1.00 97.00 191 ILE A O 1
ATOM 1617 N N . PHE A 1 192 ? 10.277 2.038 -7.367 1.00 96.38 192 PHE A N 1
ATOM 1618 C CA . PHE A 1 192 ? 11.432 2.014 -6.472 1.00 96.38 192 PHE A CA 1
ATOM 1619 C C . PHE A 1 192 ? 11.008 2.119 -5.002 1.00 96.38 192 PHE A C 1
ATOM 1621 O O . PHE A 1 192 ? 9.985 2.735 -4.697 1.00 96.38 192 PHE A O 1
ATOM 1628 N N . GLY A 1 193 ? 11.850 1.595 -4.110 1.00 93.69 193 GLY A N 1
ATOM 1629 C CA . GLY A 1 193 ? 11.706 1.728 -2.658 1.00 93.69 193 GLY A CA 1
ATOM 1630 C C . GLY A 1 193 ? 10.681 0.769 -2.071 1.00 93.69 193 GLY A C 1
ATOM 1631 O O . GLY A 1 193 ? 10.558 -0.360 -2.535 1.00 93.69 193 GLY A O 1
ATOM 1632 N N . SER A 1 194 ? 9.963 1.181 -1.030 1.00 90.75 194 SER A N 1
ATOM 1633 C CA . SER A 1 194 ? 8.894 0.358 -0.462 1.00 90.75 194 SER A CA 1
ATOM 1634 C C . SER A 1 194 ? 7.707 0.261 -1.418 1.00 90.75 194 SER A C 1
ATOM 1636 O O . SER A 1 194 ? 7.177 1.275 -1.884 1.00 90.75 194 SER A O 1
ATOM 1638 N N . ALA A 1 195 ? 7.219 -0.955 -1.675 1.00 90.75 195 ALA A N 1
ATOM 1639 C CA . ALA A 1 195 ? 5.970 -1.120 -2.400 1.00 90.75 195 ALA A CA 1
ATOM 1640 C C . ALA A 1 195 ? 4.804 -0.615 -1.534 1.00 90.75 195 ALA A C 1
ATOM 1642 O O . ALA A 1 195 ? 4.481 -1.181 -0.495 1.00 90.75 195 ALA A O 1
ATOM 1643 N N . THR A 1 196 ? 4.152 0.463 -1.965 1.00 89.44 196 THR A N 1
ATOM 1644 C CA . THR A 1 196 ? 3.013 1.067 -1.250 1.00 89.44 196 THR A CA 1
ATOM 1645 C C . THR A 1 196 ? 1.702 0.848 -2.004 1.00 89.44 196 THR A C 1
ATOM 1647 O O . THR A 1 196 ? 1.656 0.109 -2.994 1.00 89.44 196 THR A O 1
ATOM 1650 N N . GLY A 1 197 ? 0.630 1.526 -1.579 1.00 88.19 197 GLY A N 1
ATOM 1651 C CA . GLY A 1 197 ? -0.690 1.423 -2.199 1.00 88.19 197 GLY A CA 1
ATOM 1652 C C . GLY A 1 197 ? -0.721 1.728 -3.703 1.00 88.19 197 GLY A C 1
ATOM 1653 O O . GLY A 1 197 ? -1.534 1.137 -4.413 1.00 88.19 197 GLY A O 1
ATOM 1654 N N . VAL A 1 198 ? 0.211 2.542 -4.223 1.00 91.44 198 VAL A N 1
ATOM 1655 C CA . VAL A 1 198 ? 0.345 2.773 -5.675 1.00 91.44 198 VAL A CA 1
ATOM 1656 C C . VAL A 1 198 ? 0.659 1.482 -6.435 1.00 91.44 198 VAL A C 1
ATOM 1658 O O . VAL A 1 198 ? 0.201 1.305 -7.563 1.00 91.44 198 VAL A O 1
ATOM 1661 N N . SER A 1 199 ? 1.383 0.551 -5.810 1.00 95.44 199 SER A N 1
ATOM 1662 C CA . SER A 1 199 ? 1.709 -0.753 -6.390 1.00 95.44 199 SER A CA 1
ATOM 1663 C C . SER A 1 199 ? 0.447 -1.588 -6.566 1.00 95.44 199 SER A C 1
ATOM 1665 O O . SER A 1 199 ? 0.204 -2.127 -7.640 1.00 95.44 199 SER A O 1
ATOM 1667 N N . ILE A 1 200 ? -0.405 -1.640 -5.540 1.00 95.31 200 ILE A N 1
ATOM 1668 C CA . ILE A 1 200 ? -1.670 -2.375 -5.612 1.00 95.31 200 ILE A CA 1
ATOM 1669 C C . ILE A 1 200 ? -2.620 -1.753 -6.626 1.00 95.31 200 ILE A C 1
ATOM 1671 O O . ILE A 1 200 ? -3.195 -2.477 -7.431 1.00 95.31 200 ILE A O 1
ATOM 1675 N N . GLN A 1 201 ? -2.755 -0.427 -6.640 1.00 93.19 201 GLN A N 1
ATOM 1676 C CA . GLN A 1 201 ? -3.593 0.245 -7.634 1.00 93.19 201 GLN A CA 1
ATOM 1677 C C . GLN A 1 201 ? -3.099 -0.045 -9.054 1.00 93.19 201 GLN A C 1
ATOM 1679 O O . GLN A 1 201 ? -3.872 -0.478 -9.903 1.00 93.19 201 GLN A O 1
ATOM 1684 N N . THR A 1 202 ? -1.795 0.096 -9.297 1.00 95.00 202 THR A N 1
ATOM 1685 C CA . THR A 1 202 ? -1.173 -0.202 -10.596 1.00 95.00 202 THR A CA 1
ATOM 1686 C C . THR A 1 202 ? -1.467 -1.639 -11.040 1.00 95.00 202 THR A C 1
ATOM 1688 O O . THR A 1 202 ? -1.910 -1.867 -12.169 1.00 95.00 202 THR A O 1
ATOM 1691 N N . LEU A 1 203 ? -1.310 -2.601 -10.129 1.00 96.38 203 LEU A N 1
ATOM 1692 C CA . LEU A 1 203 ? -1.647 -4.001 -10.367 1.00 96.38 203 LEU A CA 1
ATOM 1693 C C . LEU A 1 203 ? -3.135 -4.207 -10.680 1.00 96.38 203 LEU A C 1
ATOM 1695 O O . LEU A 1 203 ? -3.462 -4.931 -11.620 1.00 96.38 203 LEU A O 1
ATOM 1699 N N . GLU A 1 204 ? -4.038 -3.551 -9.953 1.00 94.69 204 GLU A N 1
ATOM 1700 C CA . GLU A 1 204 ? -5.487 -3.654 -10.161 1.00 94.69 204 GLU A CA 1
ATOM 1701 C C . GLU A 1 204 ? -5.941 -3.133 -11.532 1.00 94.69 204 GLU A C 1
ATOM 1703 O O . GLU A 1 204 ? -6.878 -3.666 -12.132 1.00 94.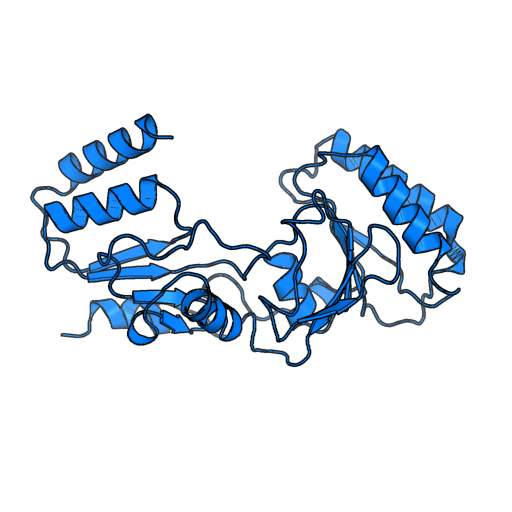69 204 GLU A O 1
ATOM 1708 N N . TYR A 1 205 ? -5.206 -2.179 -12.107 1.00 93.50 205 TYR A N 1
ATOM 1709 C CA . TYR A 1 205 ? -5.395 -1.739 -13.493 1.00 93.50 205 TYR A CA 1
ATOM 1710 C C . TYR A 1 205 ? -4.788 -2.683 -14.538 1.00 93.50 205 TYR A C 1
ATOM 1712 O O . TYR A 1 205 ? -4.914 -2.447 -15.744 1.00 93.50 205 TYR A O 1
ATOM 1720 N N . GLY A 1 206 ? -4.180 -3.788 -14.105 1.00 94.00 206 GLY A N 1
ATOM 1721 C CA . GLY A 1 206 ? -3.582 -4.787 -14.979 1.00 94.00 206 GLY A CA 1
ATOM 1722 C C . GLY A 1 206 ? -2.212 -4.425 -15.515 1.00 94.00 206 GLY A C 1
ATOM 1723 O O . GLY A 1 206 ? -1.802 -4.983 -16.533 1.00 94.00 206 GLY A O 1
ATOM 1724 N N . VAL A 1 207 ? -1.540 -3.473 -14.874 1.00 96.25 207 VAL A N 1
ATOM 1725 C CA . VAL A 1 207 ? -0.189 -3.068 -15.232 1.00 96.25 207 VAL A CA 1
ATOM 1726 C C . VAL A 1 207 ? 0.789 -3.974 -14.492 1.00 96.25 207 VAL A C 1
ATOM 1728 O O . VAL A 1 207 ? 0.741 -4.096 -13.270 1.00 96.25 207 VAL A O 1
ATOM 1731 N N . LYS A 1 208 ? 1.690 -4.610 -15.240 1.00 97.19 208 LYS A N 1
ATOM 1732 C CA . LYS A 1 208 ? 2.823 -5.354 -14.690 1.00 97.19 208 LYS A CA 1
ATOM 1733 C C . LYS A 1 208 ? 3.773 -4.390 -13.982 1.00 97.19 208 LYS A C 1
ATOM 1735 O O . LYS A 1 208 ? 4.098 -3.335 -14.524 1.00 97.19 208 LYS A O 1
ATOM 1740 N N . ILE A 1 209 ? 4.279 -4.770 -12.816 1.00 97.94 209 ILE A N 1
ATOM 1741 C CA . ILE A 1 209 ? 5.255 -3.958 -12.084 1.00 97.94 209 ILE A CA 1
ATOM 1742 C C . ILE A 1 209 ? 6.615 -4.636 -12.111 1.00 97.94 209 ILE A C 1
ATOM 1744 O O . ILE A 1 209 ? 6.708 -5.822 -11.815 1.00 97.94 209 ILE A O 1
ATOM 1748 N N . TYR A 1 210 ? 7.653 -3.858 -12.407 1.00 98.19 210 TYR A N 1
ATOM 1749 C CA . TYR A 1 210 ? 9.041 -4.175 -12.087 1.00 98.19 210 TYR A CA 1
ATOM 1750 C C . TYR A 1 210 ? 9.446 -3.368 -10.855 1.00 98.19 210 TYR A C 1
ATOM 1752 O O . TYR A 1 210 ? 9.496 -2.141 -10.885 1.00 98.19 210 TYR A O 1
ATOM 1760 N N . HIS A 1 211 ? 9.679 -4.050 -9.746 1.00 98.06 211 HIS A N 1
ATOM 1761 C CA . HIS A 1 211 ? 9.916 -3.440 -8.452 1.00 98.06 211 HIS A CA 1
ATOM 1762 C C . HIS A 1 211 ? 11.381 -3.550 -8.047 1.00 98.06 211 HIS A C 1
ATOM 1764 O O . HIS A 1 211 ? 11.946 -4.643 -8.045 1.00 98.06 211 HIS A O 1
ATOM 1770 N N . ILE A 1 212 ? 11.973 -2.422 -7.668 1.00 97.62 212 ILE A N 1
ATOM 1771 C CA . ILE A 1 212 ? 13.348 -2.305 -7.191 1.00 97.62 212 ILE A CA 1
ATOM 1772 C C . ILE A 1 212 ? 13.283 -1.871 -5.716 1.00 97.62 212 ILE A C 1
ATOM 1774 O O . ILE A 1 212 ? 13.263 -0.669 -5.436 1.00 97.62 212 ILE A O 1
ATOM 1778 N N . PRO A 1 213 ? 13.212 -2.833 -4.774 1.00 95.75 213 PRO A N 1
ATOM 1779 C CA . PRO A 1 213 ? 12.998 -2.549 -3.359 1.00 95.75 213 PRO A CA 1
ATOM 1780 C C . PRO A 1 213 ? 14.221 -1.926 -2.690 1.00 95.75 213 PRO A C 1
ATOM 1782 O O . PRO A 1 213 ? 15.364 -2.182 -3.098 1.00 95.75 213 PRO A O 1
ATOM 1785 N N . ASP A 1 214 ? 13.977 -1.218 -1.588 1.00 92.25 214 ASP A N 1
ATOM 1786 C CA . ASP A 1 214 ? 15.029 -0.850 -0.639 1.00 92.25 214 ASP A CA 1
ATOM 1787 C C . ASP A 1 214 ? 15.542 -2.065 0.112 1.00 92.25 214 ASP A C 1
ATOM 1789 O O . ASP A 1 214 ? 16.739 -2.378 0.069 1.00 92.25 214 ASP A O 1
ATOM 1793 N N . ASN A 1 215 ? 14.623 -2.797 0.726 1.00 92.56 215 ASN A N 1
ATOM 1794 C CA . ASN A 1 215 ? 14.889 -4.006 1.466 1.00 92.56 215 ASN A CA 1
ATOM 1795 C C . ASN A 1 215 ? 14.105 -5.178 0.866 1.00 92.56 215 ASN A C 1
ATOM 1797 O O . ASN A 1 215 ? 12.880 -5.250 0.911 1.00 92.56 215 ASN A O 1
ATOM 1801 N N . GLU A 1 216 ? 14.841 -6.150 0.336 1.00 93.31 216 GLU A N 1
ATOM 1802 C CA . GLU A 1 216 ? 14.270 -7.332 -0.313 1.00 93.31 216 GLU A CA 1
ATOM 1803 C C . GLU A 1 216 ? 13.502 -8.266 0.626 1.00 93.31 216 GLU A C 1
ATOM 1805 O O . GLU A 1 216 ? 12.823 -9.160 0.139 1.00 93.31 216 GLU A O 1
ATOM 1810 N N . ASN A 1 217 ? 13.590 -8.075 1.942 1.00 91.31 217 ASN A N 1
ATOM 1811 C CA . ASN A 1 217 ? 12.914 -8.925 2.916 1.00 91.31 217 ASN A CA 1
ATOM 1812 C C . ASN A 1 217 ? 11.551 -8.366 3.343 1.00 91.31 217 ASN A C 1
ATOM 1814 O O . ASN A 1 217 ? 10.667 -9.143 3.694 1.00 91.31 217 ASN A O 1
ATOM 1818 N N . ILE A 1 218 ? 11.377 -7.039 3.335 1.00 92.19 218 ILE A N 1
ATOM 1819 C CA . ILE A 1 218 ? 10.183 -6.382 3.905 1.00 92.19 218 ILE A CA 1
ATOM 1820 C C . ILE A 1 218 ? 9.411 -5.517 2.906 1.00 92.19 218 ILE A C 1
ATOM 1822 O O . ILE A 1 218 ? 8.205 -5.351 3.062 1.00 92.19 218 ILE A O 1
ATOM 1826 N N . ASP A 1 219 ? 10.062 -5.026 1.848 1.00 93.38 219 ASP A N 1
ATOM 1827 C CA . ASP A 1 219 ? 9.432 -4.153 0.850 1.00 93.38 219 ASP A CA 1
ATOM 1828 C C . ASP A 1 219 ? 8.829 -4.922 -0.329 1.00 93.38 219 ASP A C 1
ATOM 1830 O O . ASP A 1 219 ? 8.312 -4.320 -1.272 1.00 93.38 219 ASP A O 1
ATOM 1834 N N . VAL A 1 220 ? 8.904 -6.253 -0.323 1.00 96.06 220 VAL A N 1
ATOM 1835 C CA . VAL A 1 220 ? 8.508 -7.087 -1.462 1.00 96.06 220 VAL A CA 1
ATOM 1836 C C . VAL A 1 220 ? 7.238 -7.864 -1.175 1.00 96.06 220 VAL A C 1
ATOM 1838 O O . VAL A 1 220 ? 7.077 -8.475 -0.119 1.00 96.06 220 VAL A O 1
ATOM 1841 N N . PHE A 1 221 ? 6.331 -7.886 -2.147 1.00 96.62 221 PHE A N 1
ATOM 1842 C CA . PHE A 1 221 ? 5.188 -8.780 -2.076 1.00 96.62 221 PHE A CA 1
ATOM 1843 C C . PHE A 1 221 ? 5.659 -10.234 -2.180 1.00 96.62 221 PHE A C 1
ATOM 1845 O O . PHE A 1 221 ? 6.535 -10.557 -2.981 1.00 96.62 221 PHE A O 1
ATOM 1852 N N . SER A 1 222 ? 5.026 -11.115 -1.408 1.00 94.56 222 SER A N 1
ATOM 1853 C CA . SER A 1 222 ? 5.150 -12.565 -1.555 1.00 94.56 222 SER A CA 1
ATOM 1854 C C . SER A 1 222 ? 3.802 -13.157 -1.931 1.00 94.56 222 SER A C 1
ATOM 1856 O O . SER A 1 222 ? 2.765 -12.694 -1.458 1.00 94.56 222 SER A O 1
ATOM 1858 N N . ASP A 1 223 ? 3.806 -14.209 -2.736 1.00 93.38 223 ASP A N 1
ATOM 1859 C CA . ASP A 1 223 ? 2.610 -14.992 -3.051 1.00 93.38 223 ASP A CA 1
ATOM 1860 C C . ASP A 1 223 ? 2.066 -15.757 -1.826 1.00 93.38 223 ASP A C 1
ATOM 1862 O O . ASP A 1 223 ? 0.871 -16.033 -1.740 1.00 93.38 223 ASP A O 1
ATOM 1866 N N . LYS A 1 224 ? 2.911 -16.033 -0.824 1.00 94.31 224 LYS A N 1
ATOM 1867 C CA . LYS A 1 224 ? 2.499 -16.614 0.463 1.00 94.31 224 LYS A CA 1
ATOM 1868 C C . LYS A 1 224 ? 1.570 -15.692 1.257 1.00 94.31 224 LYS A C 1
ATOM 1870 O O . LYS A 1 224 ? 0.567 -16.164 1.801 1.00 94.31 224 LYS A O 1
ATOM 1875 N N . ILE A 1 225 ? 1.911 -14.404 1.353 1.00 95.56 225 ILE A N 1
ATOM 1876 C CA . ILE A 1 225 ? 1.080 -13.405 2.046 1.00 95.56 225 ILE A CA 1
ATOM 1877 C C . ILE A 1 225 ? -0.030 -12.921 1.110 1.00 95.56 225 ILE A C 1
ATOM 1879 O O . ILE A 1 225 ? -1.191 -12.874 1.506 1.00 95.56 225 ILE A O 1
ATOM 1883 N N . TRP A 1 226 ? 0.309 -12.635 -0.146 1.00 96.50 226 TRP A N 1
ATOM 1884 C CA . TRP A 1 226 ? -0.577 -12.080 -1.164 1.00 96.50 226 TRP A CA 1
ATOM 1885 C C . TRP A 1 226 ? -0.829 -13.092 -2.295 1.00 96.50 226 TRP A C 1
ATOM 1887 O O . TRP A 1 226 ? -0.295 -12.936 -3.393 1.00 96.50 226 TRP A O 1
ATOM 1897 N N . PRO A 1 227 ? -1.692 -14.107 -2.093 1.00 95.50 227 PRO A N 1
ATOM 1898 C CA . PRO A 1 227 ? -1.866 -15.215 -3.041 1.00 95.50 227 PRO A CA 1
ATOM 1899 C C . PRO A 1 227 ? -2.409 -14.803 -4.409 1.00 95.50 227 PRO A C 1
ATOM 1901 O O . PRO A 1 227 ? -2.268 -15.553 -5.375 1.00 95.50 227 PRO A O 1
ATOM 1904 N N . ASN A 1 228 ? -3.023 -13.626 -4.512 1.00 97.19 228 ASN A N 1
ATOM 1905 C CA . ASN A 1 228 ? -3.512 -13.074 -5.769 1.00 97.19 228 ASN A CA 1
ATOM 1906 C C . ASN A 1 228 ? -2.430 -12.319 -6.571 1.00 97.19 228 ASN A C 1
ATOM 1908 O O . ASN A 1 228 ? -2.673 -11.937 -7.714 1.00 97.19 228 ASN A O 1
ATOM 1912 N N . ILE A 1 229 ? -1.231 -12.129 -6.016 1.00 97.38 229 ILE A N 1
ATOM 1913 C CA . ILE A 1 229 ? -0.077 -11.593 -6.739 1.00 97.38 229 ILE A CA 1
ATOM 1914 C C . ILE A 1 229 ? 0.766 -12.771 -7.225 1.00 97.38 229 ILE A C 1
ATOM 1916 O O . ILE A 1 229 ? 1.128 -13.662 -6.460 1.00 97.38 229 ILE A O 1
ATOM 1920 N N . ASN A 1 230 ? 1.070 -12.789 -8.516 1.00 97.31 230 ASN A N 1
ATOM 1921 C CA . ASN A 1 230 ? 2.144 -13.600 -9.062 1.00 97.31 230 ASN A CA 1
ATOM 1922 C C . ASN A 1 230 ? 3.462 -12.837 -8.900 1.00 97.31 230 ASN A C 1
ATOM 1924 O O . ASN A 1 230 ? 3.553 -11.693 -9.351 1.00 97.31 230 ASN A O 1
ATOM 1928 N N . VAL A 1 231 ? 4.450 -13.472 -8.274 1.00 97.38 231 VAL A N 1
ATOM 1929 C CA . VAL A 1 231 ? 5.763 -12.892 -7.983 1.00 97.38 231 VAL A CA 1
ATOM 1930 C C . VAL A 1 231 ? 6.822 -13.669 -8.754 1.00 97.38 231 VAL A C 1
ATOM 1932 O O . VAL A 1 231 ? 6.894 -14.890 -8.646 1.00 97.38 231 VAL A O 1
ATOM 1935 N N . LYS A 1 232 ? 7.667 -12.971 -9.517 1.00 97.06 232 LYS A N 1
ATOM 1936 C CA . LYS A 1 232 ? 8.846 -13.567 -10.165 1.00 97.06 232 LYS A CA 1
ATOM 1937 C C . LYS A 1 232 ? 10.106 -12.795 -9.797 1.00 97.06 232 LYS A C 1
ATOM 1939 O O . LYS A 1 232 ? 10.085 -11.568 -9.751 1.00 97.06 232 LYS A O 1
ATOM 1944 N N . LYS A 1 233 ? 11.214 -13.512 -9.597 1.00 94.69 233 LYS A N 1
ATOM 1945 C CA . LYS A 1 233 ? 12.528 -12.951 -9.240 1.00 94.69 233 LYS A CA 1
ATOM 1946 C C . LYS A 1 233 ? 13.607 -13.456 -10.203 1.00 94.69 233 LYS A C 1
ATOM 1948 O O . LYS A 1 233 ? 14.563 -14.108 -9.803 1.00 94.69 233 LYS A O 1
ATOM 1953 N N . ASN A 1 234 ? 13.419 -13.181 -11.492 1.00 92.19 234 ASN A N 1
ATOM 1954 C CA . ASN A 1 234 ? 14.327 -13.658 -12.545 1.00 92.19 234 ASN A CA 1
ATOM 1955 C C . ASN A 1 234 ? 15.512 -12.710 -12.788 1.00 92.19 234 ASN A C 1
ATOM 1957 O O . ASN A 1 234 ? 16.439 -13.060 -13.507 1.00 92.19 234 ASN A O 1
ATOM 1961 N N . ILE A 1 235 ? 15.460 -11.498 -12.233 1.00 95.12 235 ILE A N 1
ATOM 1962 C CA . ILE A 1 235 ? 16.474 -10.460 -12.405 1.00 95.12 235 ILE A CA 1
ATOM 1963 C C . ILE A 1 235 ? 16.976 -10.082 -11.015 1.00 95.12 235 ILE A C 1
ATOM 1965 O O . ILE A 1 235 ? 16.185 -9.774 -10.121 1.00 95.12 235 ILE A O 1
ATOM 1969 N N . THR A 1 236 ? 18.292 -10.098 -10.822 1.00 94.38 236 THR A N 1
ATOM 1970 C CA . THR A 1 236 ? 18.906 -9.803 -9.525 1.00 94.38 236 THR A CA 1
ATOM 1971 C C . THR A 1 236 ? 18.479 -8.430 -9.007 1.00 94.38 236 THR A C 1
ATOM 1973 O O . THR A 1 236 ? 18.692 -7.405 -9.652 1.00 94.38 236 THR A O 1
ATOM 1976 N N . GLY A 1 237 ? 17.874 -8.410 -7.815 1.00 95.00 237 GLY A N 1
ATOM 1977 C CA . GLY A 1 237 ? 17.406 -7.188 -7.160 1.00 95.00 237 GLY A CA 1
ATOM 1978 C C . GLY A 1 237 ? 16.145 -6.560 -7.766 1.00 95.00 237 GLY A C 1
ATOM 1979 O O . GLY A 1 237 ? 15.809 -5.442 -7.372 1.00 95.00 237 GLY A O 1
ATOM 1980 N N . VAL A 1 238 ? 15.453 -7.244 -8.689 1.00 97.62 238 VAL A N 1
ATOM 1981 C CA . VAL A 1 238 ? 14.206 -6.773 -9.311 1.00 97.62 238 VAL A CA 1
ATOM 1982 C C . VAL A 1 238 ? 13.112 -7.837 -9.219 1.00 97.62 238 VAL A C 1
ATOM 1984 O O . VAL A 1 238 ? 13.308 -8.995 -9.584 1.00 97.62 238 VAL A O 1
ATOM 1987 N N . TYR A 1 239 ? 11.936 -7.427 -8.752 1.00 98.00 239 TYR A N 1
ATOM 1988 C CA . TYR A 1 239 ? 10.769 -8.290 -8.582 1.00 98.00 239 TYR A CA 1
ATOM 1989 C C . TYR A 1 239 ? 9.718 -7.944 -9.631 1.00 98.00 239 TYR A C 1
ATOM 1991 O O . TYR A 1 239 ? 9.360 -6.781 -9.795 1.00 98.00 239 TYR A O 1
ATOM 1999 N N . GLU A 1 240 ? 9.211 -8.941 -10.344 1.00 97.75 240 GLU A N 1
ATOM 2000 C CA . GLU A 1 240 ? 8.091 -8.770 -11.265 1.00 97.75 240 GLU A CA 1
ATOM 2001 C C . GLU A 1 240 ? 6.786 -9.163 -10.570 1.00 97.75 240 GLU A C 1
ATOM 2003 O O . GLU A 1 240 ? 6.678 -10.259 -10.013 1.00 97.75 240 GLU A O 1
ATOM 2008 N N . TYR A 1 241 ? 5.784 -8.285 -10.655 1.00 98.00 241 TYR A N 1
ATOM 2009 C CA . TYR A 1 241 ? 4.451 -8.518 -10.110 1.00 98.00 241 TYR A CA 1
ATOM 2010 C C . TYR A 1 241 ? 3.367 -8.422 -11.183 1.00 98.00 241 TYR A C 1
ATOM 2012 O O . TYR A 1 241 ? 3.360 -7.507 -12.012 1.00 98.00 241 TYR A O 1
ATOM 2020 N N . CYS A 1 242 ? 2.408 -9.344 -11.125 1.00 97.00 242 CYS A N 1
ATOM 2021 C CA . CYS A 1 242 ? 1.150 -9.312 -11.876 1.00 97.00 242 CYS A CA 1
ATOM 2022 C C . CYS A 1 242 ? 0.019 -9.845 -10.993 1.00 97.00 242 CYS A C 1
ATOM 2024 O O . CYS A 1 242 ? 0.236 -10.762 -10.207 1.00 97.00 242 CYS A O 1
ATOM 2026 N N . VAL A 1 243 ? -1.200 -9.333 -11.146 1.00 95.88 243 VAL A N 1
ATOM 2027 C CA . VAL A 1 243 ? -2.370 -9.906 -10.458 1.00 95.88 243 VAL A CA 1
ATOM 2028 C C . VAL A 1 243 ? -2.940 -11.093 -11.212 1.00 95.88 243 VAL A C 1
ATOM 2030 O O . VAL A 1 243 ? -3.042 -11.067 -12.438 1.00 95.88 243 VAL A O 1
ATOM 2033 N N . LYS A 1 244 ? -3.361 -12.115 -10.465 1.00 96.19 244 LYS A N 1
ATOM 2034 C CA . LYS A 1 244 ? -4.084 -13.276 -10.999 1.00 96.19 244 LYS A CA 1
ATOM 2035 C C . LYS A 1 244 ? -5.538 -12.908 -11.302 1.00 96.19 244 LYS A C 1
ATOM 2037 O O . LYS A 1 244 ? -6.072 -13.299 -12.335 1.00 96.19 244 LYS A O 1
ATOM 2042 N N . LYS A 1 245 ? -6.169 -12.112 -10.431 1.00 95.56 245 LYS A N 1
ATOM 2043 C CA . LYS A 1 245 ? -7.546 -11.627 -10.585 1.00 95.56 245 LYS A CA 1
ATOM 2044 C C . LYS A 1 245 ? -7.691 -10.178 -10.116 1.00 95.56 245 LYS A C 1
ATOM 2046 O O . LYS A 1 245 ? -7.392 -9.861 -8.969 1.00 95.56 245 LYS A O 1
ATOM 2051 N N . ARG A 1 246 ? -8.221 -9.316 -10.988 1.00 93.44 246 ARG A N 1
ATOM 2052 C CA . ARG A 1 246 ? -8.542 -7.914 -10.665 1.00 93.44 246 ARG A CA 1
ATOM 2053 C C . ARG A 1 246 ? -9.796 -7.798 -9.781 1.00 93.44 246 ARG A C 1
ATOM 2055 O O . ARG A 1 246 ? -10.634 -8.704 -9.731 1.00 93.44 246 ARG A O 1
ATOM 2062 N N . GLY A 1 247 ? -9.933 -6.670 -9.097 1.00 92.06 247 GLY A N 1
ATOM 2063 C CA . GLY A 1 247 ? -11.014 -6.301 -8.187 1.00 92.06 247 GLY A CA 1
ATOM 2064 C C . GLY A 1 247 ? -10.981 -7.001 -6.824 1.00 92.06 247 GLY A C 1
ATOM 2065 O O . GLY A 1 247 ? -12.009 -7.026 -6.139 1.00 92.06 247 GLY A O 1
ATOM 2066 N N . GLN A 1 248 ? -9.857 -7.619 -6.439 1.00 95.19 248 GLN A N 1
ATOM 2067 C CA . GLN A 1 248 ? -9.743 -8.369 -5.177 1.00 95.19 248 GLN A CA 1
ATOM 2068 C C . GLN A 1 248 ? -8.883 -7.660 -4.133 1.00 95.19 248 GLN A C 1
ATOM 2070 O O . GLN A 1 248 ? -9.217 -7.692 -2.948 1.00 95.19 248 GLN A O 1
ATOM 2075 N N . MET A 1 249 ? -7.806 -7.008 -4.550 1.00 95.12 249 MET A N 1
ATOM 2076 C CA . MET A 1 249 ? -6.840 -6.339 -3.686 1.00 95.12 249 MET A CA 1
ATOM 2077 C C . MET A 1 249 ? -7.281 -4.931 -3.320 1.00 95.12 249 MET A C 1
ATOM 2079 O O . MET A 1 249 ? -7.059 -4.501 -2.190 1.00 95.12 249 MET A O 1
ATOM 2083 N N . PHE A 1 250 ? -7.928 -4.230 -4.250 1.00 94.75 250 PHE A N 1
ATOM 2084 C CA . PHE A 1 250 ? -8.445 -2.891 -4.011 1.00 94.75 250 PHE A CA 1
ATOM 2085 C C . PHE A 1 250 ? -9.663 -2.602 -4.885 1.00 94.75 250 PHE A C 1
ATOM 2087 O O . PHE A 1 250 ? -9.637 -2.783 -6.100 1.00 94.75 250 PHE A O 1
ATOM 2094 N N . LYS A 1 251 ? -10.755 -2.176 -4.251 1.00 92.75 251 LYS A N 1
ATOM 2095 C CA . LYS A 1 251 ? -12.008 -1.829 -4.915 1.00 92.75 251 LYS A CA 1
ATOM 2096 C C . LYS A 1 251 ? -12.177 -0.325 -4.939 1.00 92.75 251 LYS A C 1
ATOM 2098 O O . LYS A 1 251 ? -12.129 0.326 -3.903 1.00 92.75 251 LYS A O 1
ATOM 2103 N N . GLU A 1 252 ? -12.475 0.194 -6.115 1.00 90.75 252 GLU A N 1
ATOM 2104 C CA . GLU A 1 252 ? -12.838 1.590 -6.342 1.00 90.75 252 GLU A CA 1
ATOM 2105 C C . GLU A 1 252 ? -14.267 1.644 -6.885 1.00 90.75 252 GLU A C 1
ATOM 2107 O O . GLU A 1 252 ? -14.800 0.651 -7.391 1.00 90.75 252 GLU A O 1
ATOM 2112 N N . THR A 1 253 ? -14.904 2.803 -6.772 1.00 86.00 253 THR A N 1
ATOM 2113 C CA . THR A 1 253 ? -16.253 3.035 -7.296 1.00 86.00 253 THR A CA 1
ATOM 2114 C C . THR A 1 253 ? -16.299 4.345 -8.072 1.00 86.00 253 THR A C 1
ATOM 2116 O O . THR A 1 253 ? -15.473 5.235 -7.872 1.00 86.00 253 THR A O 1
ATOM 2119 N N . SER A 1 254 ? -17.257 4.451 -8.990 1.00 82.44 254 SER A N 1
ATOM 2120 C CA . SER A 1 254 ? -17.588 5.694 -9.691 1.00 82.44 254 SER A CA 1
ATOM 2121 C C . SER A 1 254 ? -18.622 6.540 -8.939 1.00 82.44 254 SER A C 1
ATOM 2123 O O . SER A 1 254 ? -18.900 7.663 -9.350 1.00 82.44 254 SER A O 1
ATOM 2125 N N . SER A 1 255 ? -19.217 6.017 -7.860 1.00 79.62 255 SER A N 1
ATOM 2126 C CA . SER A 1 255 ? -20.221 6.738 -7.073 1.00 79.62 255 SER A CA 1
ATOM 2127 C C . SER A 1 255 ? -19.616 7.874 -6.248 1.00 79.62 255 SER A C 1
ATOM 2129 O O . SER A 1 255 ? -18.549 7.727 -5.646 1.00 79.62 255 SER A O 1
ATOM 2131 N N . LYS A 1 256 ? -20.350 8.990 -6.190 1.00 77.06 256 LYS A N 1
ATOM 2132 C CA . LYS A 1 256 ? -20.160 10.065 -5.206 1.00 77.06 256 LYS A CA 1
ATOM 2133 C C . LYS A 1 256 ? -20.809 9.662 -3.868 1.00 77.06 256 LYS A C 1
ATOM 2135 O O . LYS A 1 256 ? -21.587 8.710 -3.837 1.00 77.06 256 LYS A O 1
ATOM 2140 N N . ASN A 1 257 ? -20.489 10.373 -2.786 1.00 82.06 257 ASN A N 1
ATOM 2141 C CA . ASN A 1 257 ? -21.108 10.213 -1.456 1.00 82.06 257 ASN A CA 1
ATOM 2142 C C . ASN A 1 257 ? -20.930 8.810 -0.839 1.00 82.06 257 ASN A C 1
ATOM 2144 O O . ASN A 1 257 ? -21.844 8.198 -0.283 1.00 82.06 257 ASN A O 1
ATOM 2148 N N . ASN A 1 258 ? -19.727 8.243 -0.985 1.00 86.12 258 ASN A N 1
ATOM 2149 C CA . ASN A 1 258 ? -19.434 6.905 -0.468 1.00 86.12 258 ASN A CA 1
ATOM 2150 C C . ASN A 1 258 ? -19.428 6.862 1.069 1.00 86.12 258 ASN A C 1
ATOM 2152 O O . ASN A 1 258 ? -19.683 5.807 1.645 1.00 86.12 258 ASN A O 1
ATOM 2156 N N . PHE A 1 259 ? -19.144 7.984 1.735 1.00 89.50 259 PHE A N 1
ATOM 2157 C CA . PHE A 1 259 ? -19.173 8.055 3.193 1.00 89.50 259 PHE A CA 1
ATOM 2158 C C . PHE A 1 259 ? -20.598 7.843 3.718 1.00 89.50 259 PHE A C 1
ATOM 2160 O O . PHE A 1 259 ? -20.833 6.951 4.532 1.00 89.50 259 PHE A O 1
ATOM 2167 N N . GLU A 1 260 ? -21.554 8.591 3.175 1.00 90.75 260 GLU A N 1
ATOM 2168 C CA . GLU A 1 260 ? -22.978 8.523 3.502 1.00 90.75 260 GLU A CA 1
ATOM 2169 C C . GLU A 1 260 ? -23.562 7.155 3.158 1.00 90.75 260 GLU A C 1
ATOM 2171 O O . GLU A 1 260 ? -24.427 6.644 3.858 1.00 90.75 260 GLU A O 1
ATOM 2176 N N . LYS A 1 261 ? -23.059 6.527 2.092 1.00 91.25 261 LYS A N 1
ATOM 2177 C CA . LYS A 1 261 ? -23.521 5.210 1.659 1.00 91.25 261 LYS A CA 1
ATOM 2178 C C . LYS A 1 261 ? -23.010 4.060 2.530 1.00 91.25 261 LYS A C 1
ATOM 2180 O O . LYS A 1 261 ? -23.728 3.080 2.707 1.00 91.25 261 LYS A O 1
ATOM 2185 N N . TYR A 1 262 ? -21.763 4.120 3.001 1.00 92.06 262 TYR A N 1
ATOM 2186 C CA . TYR A 1 262 ? -21.101 2.954 3.605 1.00 92.06 262 TYR A CA 1
ATOM 2187 C C . TYR A 1 262 ? -20.714 3.120 5.076 1.00 92.06 262 TYR A C 1
ATOM 2189 O O . TYR A 1 262 ? -20.672 2.114 5.783 1.00 92.06 262 TYR A O 1
ATOM 2197 N N . LEU A 1 263 ? -20.399 4.336 5.536 1.00 91.50 263 LEU A N 1
ATOM 2198 C CA . LEU A 1 263 ? -19.973 4.586 6.918 1.00 91.50 263 LEU A CA 1
ATOM 2199 C C . LEU A 1 263 ? -21.082 5.179 7.779 1.00 91.50 263 LEU A C 1
ATOM 2201 O O . LEU A 1 263 ? -21.298 4.680 8.878 1.00 91.50 263 LEU A O 1
ATOM 2205 N N . LEU A 1 264 ? -21.806 6.184 7.284 1.00 89.69 264 LEU A N 1
ATOM 2206 C CA . LEU A 1 264 ? -22.883 6.822 8.047 1.00 89.69 264 LEU A CA 1
ATOM 2207 C C . LEU A 1 264 ? -23.979 5.838 8.515 1.00 89.69 264 LEU A C 1
ATOM 2209 O O . LEU A 1 264 ? -24.388 5.921 9.668 1.00 89.69 264 LEU A O 1
ATOM 2213 N N . PRO A 1 265 ? -24.397 4.820 7.734 1.00 91.88 265 PRO A N 1
ATOM 2214 C CA . PRO A 1 265 ? -25.407 3.870 8.202 1.00 91.88 265 PRO A CA 1
ATOM 2215 C C . PRO A 1 265 ? -24.937 3.020 9.390 1.00 91.88 265 PRO A C 1
ATOM 2217 O O . PRO A 1 265 ? -25.759 2.448 10.099 1.00 91.88 265 PRO A O 1
ATOM 2220 N N . LEU A 1 266 ? -23.622 2.932 9.634 1.00 87.94 266 LEU A N 1
ATOM 2221 C CA . LEU A 1 266 ? -23.076 2.216 10.789 1.00 87.94 266 LEU A CA 1
ATOM 2222 C C . LEU A 1 266 ? -23.316 2.962 12.104 1.00 87.94 266 LEU A C 1
ATOM 2224 O O . LEU A 1 266 ? -23.293 2.326 13.151 1.00 87.94 266 LEU A O 1
ATOM 2228 N N . THR A 1 267 ? -23.534 4.280 12.058 1.00 83.69 267 THR A N 1
ATOM 2229 C CA . THR A 1 267 ? -23.796 5.099 13.252 1.00 83.69 267 THR A CA 1
ATOM 2230 C C . THR A 1 267 ? -25.277 5.206 13.585 1.00 83.69 267 THR A C 1
ATOM 2232 O O . THR A 1 267 ? -25.618 5.608 14.689 1.00 83.69 267 THR A O 1
ATOM 2235 N N . SER A 1 268 ? -26.146 4.864 12.634 1.00 75.31 268 SER A N 1
ATOM 2236 C CA . SER A 1 268 ? -27.605 4.979 12.752 1.00 75.31 268 SER A CA 1
ATOM 2237 C C . SER A 1 268 ? -28.298 3.638 13.008 1.00 75.31 268 SER A C 1
ATOM 2239 O O . SER A 1 268 ? -29.512 3.604 13.167 1.00 75.31 268 SER A O 1
ATOM 2241 N N . ALA A 1 269 ? -27.555 2.527 13.013 1.00 57.72 269 ALA A N 1
ATOM 2242 C CA . ALA A 1 269 ? -28.105 1.204 13.276 1.00 57.72 269 ALA A CA 1
ATOM 2243 C C . ALA A 1 269 ? -28.360 1.032 14.784 1.00 57.72 269 ALA A C 1
ATOM 2245 O O . ALA A 1 269 ? -27.419 0.816 15.549 1.00 57.72 269 ALA A O 1
ATOM 2246 N N . HIS A 1 270 ? -29.636 1.198 15.141 1.00 45.78 270 HIS A N 1
ATOM 2247 C CA . HIS A 1 270 ? -30.253 1.081 16.466 1.00 45.78 270 HIS A CA 1
ATOM 2248 C C . HIS A 1 270 ? -29.855 -0.179 17.246 1.00 45.78 270 HIS A C 1
ATOM 2250 O O . HIS A 1 270 ? -29.844 -1.278 16.642 1.00 45.78 270 HIS A O 1
#

Radius of gyration: 21.27 Å; chains: 1; bounding box: 54×37×60 Å